Protein 2HLY (pdb70)

Structure (mmCIF, N/CA/C/O backbone):
data_2HLY
#
_entry.id   2HLY
#
_cell.length_a   44.555
_cell.length_b   50.391
_cell.length_c   81.369
_cell.angle_alpha   90.00
_cell.angle_beta   90.00
_cell.angle_gamma   90.00
#
_symmetry.space_group_name_H-M   'P 21 21 21'
#
loop_
_entity.id
_entity.type
_entity.pdbx_description
1 polymer 'Hypothetical protein Atu2299'
2 water water
#
loop_
_atom_site.group_PDB
_atom_site.id
_atom_site.type_symbol
_atom_site.label_atom_id
_atom_site.label_alt_id
_atom_site.label_comp_id
_atom_site.label_asym_id
_atom_site.label_entity_id
_atom_site.label_seq_id
_atom_site.pdbx_PDB_ins_code
_atom_site.Cartn_x
_atom_site.Cartn_y
_atom_site.Cartn_z
_atom_site.occupancy
_atom_site.B_iso_or_equiv
_atom_site.auth_seq_id
_atom_site.auth_comp_id
_atom_site.auth_asym_id
_atom_site.auth_atom_id
_atom_site.pdbx_PDB_model_num
ATOM 1 N N . GLY A 1 1 ? 56.023 48.941 19.098 1.00 24.85 0 GLY A N 1
ATOM 2 C CA . GLY A 1 1 ? 57.142 48.169 18.486 1.00 24.99 0 GLY A CA 1
ATOM 3 C C . GLY A 1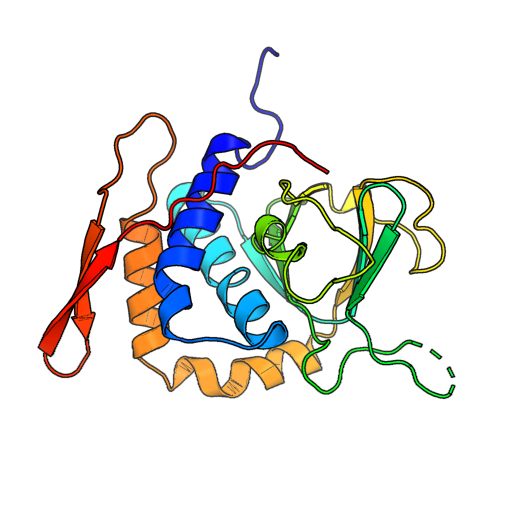 1 ? 58.000 47.399 19.470 1.00 24.55 0 GLY A C 1
ATOM 4 O O . GLY A 1 1 ? 59.032 46.828 19.084 1.00 25.57 0 GLY A O 1
ATOM 5 N N . TYR A 1 2 ? 57.594 47.367 20.739 1.00 23.25 1 TYR A N 1
ATOM 6 C CA . TYR A 1 2 ? 58.458 46.787 21.779 1.00 22.05 1 TYR A CA 1
ATOM 7 C C . TYR A 1 2 ? 57.862 45.592 22.527 1.00 21.56 1 TYR A C 1
ATOM 8 O O . TYR A 1 2 ? 58.519 44.994 23.385 1.00 22.21 1 TYR A O 1
ATOM 17 N N . PHE A 1 3 ? 56.624 45.241 22.195 1.00 20.17 2 PHE A N 1
ATOM 18 C CA . PHE A 1 3 ? 55.974 44.047 22.739 1.00 18.78 2 PHE A CA 1
ATOM 19 C C . PHE A 1 3 ? 54.921 43.586 21.737 1.00 17.56 2 PHE A C 1
ATOM 20 O O . PHE A 1 3 ? 54.600 44.324 20.799 1.00 16.81 2 PHE A O 1
ATOM 28 N N . GLU A 1 4 ? 54.409 42.371 21.928 1.00 16.57 3 GLU A N 1
ATOM 29 C CA . GLU A 1 4 ? 53.235 41.914 21.192 1.00 16.13 3 GLU A CA 1
ATOM 30 C C . GLU A 1 4 ? 52.028 42.208 22.061 1.00 15.37 3 GLU A C 1
ATOM 31 O O . GLU A 1 4 ? 51.818 41.544 23.080 1.00 16.57 3 GLU A O 1
ATOM 37 N N . GLY A 1 5 ? 51.248 43.217 21.674 1.00 14.39 4 GLY A N 1
ATOM 38 C CA . GLY A 1 5 ? 50.060 43.576 22.445 1.00 14.03 4 GLY A CA 1
ATOM 39 C C . GLY A 1 5 ? 48.798 42.854 22.006 1.00 14.20 4 GLY A C 1
ATOM 40 O O . GLY A 1 5 ? 47.892 42.628 22.808 1.00 13.70 4 GLY A O 1
ATOM 41 N N . MET A 1 6 ? 48.713 42.502 20.728 1.00 13.83 5 MET A N 1
ATOM 42 C CA . MET A 1 6 ? 47.538 41.768 20.275 1.00 15.39 5 MET A CA 1
ATOM 43 C C . MET A 1 6 ? 47.580 40.312 20.760 1.00 13.65 5 MET A C 1
ATOM 44 O O . MET A 1 6 ? 48.637 39.796 21.130 1.00 13.69 5 MET A O 1
ATOM 49 N N . LEU A 1 7 ? 46.434 39.646 20.752 1.00 12.90 6 LEU A N 1
ATOM 50 C CA . LEU A 1 7 ? 46.406 38.252 21.183 1.00 13.37 6 LEU A CA 1
ATOM 51 C C . LEU A 1 7 ? 47.270 37.382 20.285 1.00 12.86 6 LEU A C 1
ATOM 52 O O . LEU A 1 7 ? 48.012 36.519 20.763 1.00 13.20 6 LEU A O 1
ATOM 57 N N . ILE A 1 8 ? 47.153 37.600 18.980 1.00 12.35 7 ILE A N 1
ATOM 58 C CA . ILE A 1 8 ? 47.967 36.868 18.019 1.00 12.45 7 ILE A CA 1
ATOM 59 C C . ILE A 1 8 ? 48.625 37.817 17.041 1.00 11.65 7 ILE A C 1
ATOM 60 O O . ILE A 1 8 ? 48.016 38.814 16.605 1.00 11.47 7 ILE A O 1
ATOM 65 N N . LYS A 1 9 ? 49.890 37.536 16.732 1.00 9.47 8 LYS A N 1
ATOM 66 C CA . LYS A 1 9 ? 50.605 38.325 15.736 1.00 9.91 8 LYS A CA 1
ATOM 67 C C . LYS A 1 9 ? 49.874 38.259 14.388 1.00 9.49 8 LYS A C 1
ATOM 68 O O . LYS A 1 9 ? 49.287 37.228 14.043 1.00 9.81 8 LYS A O 1
ATOM 74 N N . GLN A 1 10 ? 49.942 39.350 13.625 1.00 9.31 9 GLN A N 1
ATOM 75 C CA . GLN A 1 10 ? 49.292 39.395 12.300 1.00 9.83 9 GLN A CA 1
ATOM 76 C C . GLN A 1 10 ? 49.714 38.202 11.441 1.00 9.35 9 GLN A C 1
ATOM 77 O O . GLN A 1 10 ? 48.886 37.537 10.804 1.00 9.78 9 GLN A O 1
ATOM 83 N N . THR A 1 11 ? 51.011 37.917 11.418 1.00 9.17 10 THR A N 1
ATOM 84 C CA . THR A 1 11 ? 51.482 36.858 10.555 1.00 9.90 10 THR A CA 1
ATOM 85 C C . THR A 1 11 ? 50.889 35.505 10.955 1.00 9.98 10 THR A C 1
ATOM 86 O O . THR A 1 11 ? 50.581 34.676 10.093 1.00 10.27 10 THR A O 1
ATOM 90 N N . ASP A 1 12 ? 50.694 35.309 12.258 1.00 9.60 11 ASP A N 1
ATOM 91 C CA . ASP A 1 12 ? 50.138 34.053 12.781 1.00 9.52 11 ASP A CA 1
ATOM 92 C C . ASP A 1 12 ? 48.625 33.970 12.539 1.00 9.08 11 ASP A C 1
ATOM 93 O O . ASP A 1 12 ? 48.071 32.895 12.276 1.00 9.42 11 ASP A O 1
ATOM 98 N N . TYR A 1 13 ? 47.962 35.112 12.619 1.00 8.91 12 TYR A N 1
ATOM 99 C CA . TYR A 1 13 ? 46.560 35.183 12.217 1.00 8.35 12 TYR A CA 1
ATOM 100 C C . TYR A 1 13 ? 46.419 34.696 10.776 1.00 8.02 12 TYR A C 1
ATOM 101 O O . TYR A 1 13 ? 45.528 33.905 10.459 1.00 7.47 12 TYR A O 1
ATOM 110 N N . PHE A 1 14 ? 47.284 35.180 9.882 1.00 7.59 13 PHE A N 1
ATOM 111 C CA . PHE A 1 14 ? 47.220 34.726 8.503 1.00 8.22 13 PHE A CA 1
ATOM 112 C C . PHE A 1 14 ? 47.538 33.236 8.358 1.00 8.70 13 PHE A C 1
ATOM 113 O O . PHE A 1 14 ? 46.930 32.562 7.539 1.00 8.73 13 PHE A O 1
ATOM 121 N N . ARG A 1 15 ? 48.491 32.723 9.140 1.00 8.57 14 ARG A N 1
ATOM 122 C CA . ARG A 1 15 ? 48.761 31.264 9.141 1.00 9.24 14 ARG A CA 1
ATOM 123 C C . ARG A 1 15 ? 47.484 30.492 9.470 1.00 8.98 14 ARG A C 1
ATOM 124 O O . ARG A 1 15 ? 47.166 29.472 8.827 1.00 10.36 14 ARG A O 1
ATOM 132 N N . ILE A 1 16 ? 46.742 30.980 10.460 1.00 8.76 15 ILE A N 1
ATOM 133 C CA . ILE A 1 16 ? 45.514 30.296 10.901 1.00 9.10 15 ILE A CA 1
ATOM 134 C C . ILE A 1 16 ? 44.462 30.327 9.793 1.00 8.97 15 ILE A C 1
ATOM 135 O O . ILE A 1 16 ? 43.877 29.299 9.435 1.00 8.81 15 ILE A O 1
ATOM 140 N N . TYR A 1 17 ? 44.250 31.508 9.222 1.00 8.76 16 TYR A N 1
ATOM 141 C CA . TYR A 1 17 ? 43.344 31.624 8.090 1.00 8.97 16 TYR A CA 1
ATOM 142 C C . TYR A 1 17 ? 43.764 30.650 6.984 1.00 9.09 16 TYR A C 1
ATOM 143 O O . TYR A 1 17 ? 42.931 29.905 6.460 1.00 9.77 16 TYR A O 1
ATOM 152 N N . ARG A 1 18 ? 45.054 30.652 6.638 1.00 8.33 17 ARG A N 1
ATOM 153 C CA . ARG A 1 18 ? 45.527 29.807 5.529 1.00 8.82 17 ARG A CA 1
ATOM 154 C C . ARG A 1 18 ? 45.270 28.320 5.795 1.00 8.90 17 ARG A C 1
ATOM 155 O O . ARG A 1 18 ? 44.789 27.614 4.904 1.00 9.74 17 ARG A O 1
ATOM 163 N N . VAL A 1 19 ? 45.549 27.870 7.018 1.00 8.83 18 VAL A N 1
ATOM 164 C CA . VAL A 1 19 ? 45.333 26.473 7.397 1.00 9.40 18 VAL A CA 1
ATOM 165 C C . VAL A 1 19 ? 43.864 26.087 7.236 1.00 9.62 18 VAL A C 1
ATOM 166 O O . VAL A 1 19 ? 43.536 25.082 6.606 1.00 9.66 18 VAL A O 1
ATOM 170 N N . ILE A 1 20 ? 42.976 26.894 7.813 1.00 9.33 19 ILE A N 1
ATOM 171 C CA . ILE A 1 20 ? 41.557 26.562 7.796 1.00 9.94 19 ILE A CA 1
ATOM 172 C C . ILE A 1 20 ? 41.028 26.615 6.364 1.00 10.38 19 ILE A C 1
ATOM 173 O O . ILE A 1 20 ? 40.278 25.725 5.924 1.00 11.10 19 ILE A O 1
ATOM 178 N N . ASN A 1 21 ? 41.433 27.649 5.625 1.00 10.91 20 ASN A N 1
ATOM 179 C CA . ASN A 1 21 ? 41.001 27.784 4.235 1.00 12.15 20 ASN A CA 1
ATOM 180 C C . ASN A 1 21 ? 41.423 26.578 3.408 1.00 11.87 20 ASN A C 1
ATOM 181 O O . ASN A 1 21 ? 40.670 26.078 2.566 1.00 12.42 20 ASN A O 1
ATOM 186 N N . SER A 1 22 ? 42.636 26.108 3.657 1.00 11.76 21 SER A N 1
ATOM 187 C CA . SER A 1 22 ? 43.189 24.983 2.904 1.00 12.66 21 SER A CA 1
ATOM 188 C C . SER A 1 22 ? 42.394 23.698 3.144 1.00 12.64 21 SER A C 1
ATOM 189 O O . SER A 1 22 ? 42.192 22.899 2.220 1.00 13.36 21 SER A O 1
ATOM 192 N N . LEU A 1 23 ? 41.934 23.517 4.377 1.00 12.56 22 LEU A N 1
ATOM 193 C CA . LEU A 1 23 ? 41.145 22.342 4.747 1.00 13.90 22 LEU A CA 1
ATOM 194 C C . LEU A 1 23 ? 39.697 22.420 4.237 1.00 15.15 22 LEU A C 1
ATOM 195 O O . LEU A 1 23 ? 39.058 21.384 3.971 1.00 16.13 22 LEU A O 1
ATOM 200 N N . LEU A 1 24 ? 39.193 23.627 4.085 1.00 17.46 23 LEU A N 1
ATOM 201 C CA . LEU A 1 24 ? 37.813 23.848 3.697 1.00 18.76 23 LEU A CA 1
ATOM 202 C C . LEU A 1 24 ? 37.568 23.896 2.232 1.00 20.40 23 LEU A C 1
ATOM 203 O O . LEU A 1 24 ? 36.490 23.729 1.801 1.00 19.55 23 LEU A O 1
ATOM 208 N N . ILE A 1 25 ? 38.578 24.283 1.499 1.00 21.58 24 ILE A N 1
ATOM 209 C CA . ILE A 1 25 ? 38.367 24.707 0.107 1.00 23.96 24 ILE A CA 1
ATOM 210 C C . ILE A 1 25 ? 37.639 23.645 -0.747 1.00 24.89 24 ILE A C 1
ATOM 211 O O . ILE A 1 25 ? 36.760 23.987 -1.548 1.00 25.30 24 ILE A O 1
ATOM 216 N N . SER A 1 26 ? 37.956 22.369 -0.516 1.00 25.87 25 SER A N 1
ATOM 217 C CA . SER A 1 26 ? 37.354 21.259 -1.268 1.00 27.03 25 SER A CA 1
ATOM 218 C C . SER A 1 26 ? 35.861 21.065 -0.969 1.00 27.53 25 SER A C 1
ATOM 219 O O . SER A 1 26 ? 35.143 20.404 -1.736 1.00 27.77 25 SER A O 1
ATOM 222 N N . GLN A 1 27 ? 35.411 21.637 0.145 1.00 27.84 26 GLN A N 1
ATOM 223 C CA . GLN A 1 27 ? 34.037 21.497 0.623 1.00 28.67 26 GLN A CA 1
ATOM 224 C C . GLN A 1 27 ? 33.058 22.426 -0.107 1.00 28.15 26 GLN A C 1
ATOM 225 O O . GLN A 1 27 ? 31.854 22.188 -0.103 1.00 28.97 26 GLN A O 1
ATOM 231 N N . ASN A 1 28 ? 33.584 23.475 -0.738 1.00 27.91 27 ASN A N 1
ATOM 232 C CA . ASN A 1 28 ? 32.772 24.532 -1.348 1.00 27.40 27 ASN A CA 1
ATOM 233 C C . ASN A 1 28 ? 31.609 24.992 -0.453 1.00 26.53 27 ASN A C 1
ATOM 234 O O . ASN A 1 28 ? 30.446 25.034 -0.877 1.00 26.80 27 ASN A O 1
ATOM 239 N N . ALA A 1 29 ? 31.946 25.328 0.791 1.00 24.59 28 ALA A N 1
ATOM 240 C CA . ALA A 1 29 ? 30.969 25.773 1.788 1.00 23.05 28 ALA A CA 1
ATOM 241 C C . ALA A 1 29 ? 30.385 27.141 1.453 1.00 21.87 28 ALA A C 1
ATOM 242 O O . ALA A 1 29 ? 31.079 28.001 0.913 1.00 22.50 28 ALA A O 1
ATOM 244 N N . ASP A 1 30 ? 29.107 27.321 1.783 1.00 21.19 29 ASP A N 1
ATOM 245 C CA . ASP A 1 30 ? 28.439 28.624 1.712 1.00 20.02 29 ASP A CA 1
ATOM 246 C C . ASP A 1 30 ? 29.028 29.549 2.781 1.00 18.77 29 ASP A C 1
ATOM 247 O O . ASP A 1 30 ? 29.664 29.063 3.719 1.00 18.35 29 ASP A O 1
ATOM 252 N N . PRO A 1 31 ? 28.842 30.879 2.640 1.00 17.68 30 PRO A N 1
ATOM 253 C CA . PRO A 1 31 ? 29.418 31.830 3.615 1.00 16.75 30 PRO A CA 1
ATOM 254 C C . PRO A 1 31 ? 29.114 31.561 5.095 1.00 15.54 30 PRO A C 1
ATOM 255 O O . PRO A 1 31 ? 29.998 31.751 5.953 1.00 14.44 30 PRO A O 1
ATOM 259 N 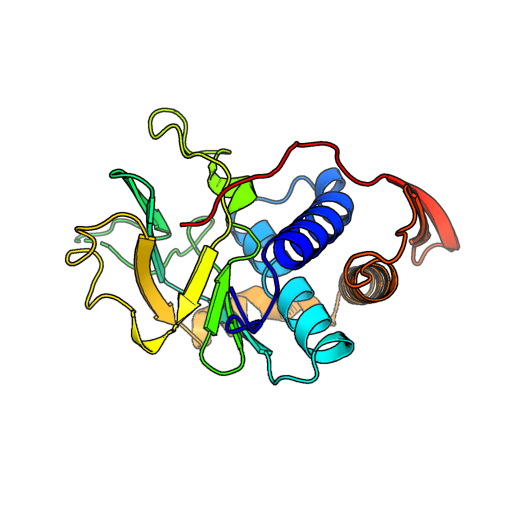N . ALA A 1 32 ? 27.884 31.161 5.410 1.00 14.30 31 ALA A N 1
ATOM 260 C CA . ALA A 1 32 ? 27.530 30.924 6.814 1.00 13.67 31 ALA A CA 1
ATOM 261 C C . ALA A 1 32 ? 28.285 29.727 7.358 1.00 13.53 31 ALA A C 1
ATOM 262 O O . ALA A 1 32 ? 28.889 29.815 8.443 1.00 13.73 31 ALA A O 1
ATOM 264 N N . SER A 1 33 ? 28.264 28.620 6.610 1.00 13.38 32 SER A N 1
ATOM 265 C CA . SER A 1 33 ? 29.007 27.429 7.021 1.00 13.49 32 SER A CA 1
ATOM 266 C C . SER A 1 33 ? 30.499 27.736 7.089 1.00 12.13 32 SER A C 1
ATOM 267 O O . SER A 1 33 ? 31.159 27.372 8.051 1.00 11.70 32 SER A O 1
ATOM 270 N N . ALA A 1 34 ? 31.021 28.430 6.087 1.00 11.63 33 ALA A N 1
ATOM 271 C CA . ALA A 1 34 ? 32.444 28.810 6.134 1.00 10.55 33 ALA A CA 1
ATOM 272 C C . ALA A 1 34 ? 32.776 29.526 7.453 1.00 10.16 33 ALA A C 1
ATOM 273 O O . ALA A 1 34 ? 33.784 29.208 8.104 1.00 10.27 33 ALA A O 1
ATOM 275 N N . SER A 1 35 ? 31.935 30.481 7.859 1.00 10.12 34 SER A N 1
ATOM 276 C CA . SER A 1 35 ? 32.222 31.245 9.090 1.00 9.98 34 SER A CA 1
ATOM 277 C C . SER A 1 35 ? 32.197 30.329 10.311 1.00 9.80 34 SER A C 1
ATOM 278 O O . SER A 1 35 ? 32.939 30.555 11.270 1.00 9.51 34 SER A O 1
ATOM 281 N N . MET A 1 36 ? 31.340 29.303 10.273 1.00 10.63 35 MET A N 1
ATOM 282 C CA . MET A 1 36 ? 31.280 28.336 11.363 1.00 11.42 35 MET A CA 1
ATOM 283 C C . MET A 1 36 ? 32.586 27.571 11.510 1.00 10.67 35 MET A C 1
ATOM 284 O O . MET A 1 36 ? 33.023 27.307 12.631 1.00 10.89 35 MET A O 1
ATOM 289 N N . TYR A 1 37 ? 33.212 27.216 10.383 1.00 10.29 36 TYR A N 1
ATOM 290 C CA . TYR A 1 37 ? 34.512 26.545 10.425 1.00 10.66 36 TYR A CA 1
ATOM 291 C C . TYR A 1 37 ? 35.624 27.490 10.841 1.00 9.54 36 TYR A C 1
ATOM 292 O O . TYR A 1 37 ? 36.472 27.129 11.654 1.00 10.02 36 TYR A O 1
ATOM 301 N N . PHE A 1 38 ? 35.663 28.685 10.260 1.00 9.07 37 PHE A N 1
ATOM 302 C CA . PHE A 1 38 ? 36.699 29.636 10.645 1.00 9.23 37 PHE A CA 1
ATOM 303 C C . PHE A 1 38 ? 36.644 29.934 12.124 1.00 9.21 37 PHE A C 1
ATOM 304 O O . PHE A 1 38 ? 37.670 29.995 12.779 1.00 10.47 37 PHE A O 1
ATOM 312 N N A SER A 1 39 ? 35.443 30.058 12.672 0.50 9.16 38 SER A N 1
ATOM 313 N N B SER A 1 39 ? 35.437 30.105 12.657 0.50 9.72 38 SER A N 1
ATOM 314 C CA A SER A 1 39 ? 35.316 30.457 14.076 0.50 8.87 38 SER A CA 1
ATOM 315 C CA B SER A 1 39 ? 35.288 30.467 14.072 0.50 10.04 38 SER A CA 1
ATOM 316 C C A SER A 1 39 ? 35.571 29.333 15.062 0.50 9.10 38 SER A C 1
ATOM 317 C C B SER A 1 39 ? 35.646 29.315 14.999 0.50 9.71 38 SER A C 1
ATOM 318 O O A SER A 1 39 ? 36.233 29.533 16.089 0.50 9.60 38 SER A O 1
ATOM 319 O O B SER A 1 39 ? 36.462 29.475 15.914 0.50 10.25 38 SER A O 1
ATOM 324 N N . THR A 1 40 ? 35.050 28.148 14.766 1.00 9.30 39 THR A N 1
ATOM 325 C CA . THR A 1 40 ? 35.316 26.996 15.660 1.00 9.94 39 THR A CA 1
ATOM 326 C C . THR A 1 40 ? 36.750 26.472 15.545 1.00 9.90 39 THR A C 1
ATOM 327 O O . THR A 1 40 ? 37.396 26.196 16.574 1.00 10.62 39 THR A O 1
ATOM 331 N N . PHE A 1 41 ? 37.265 26.336 14.312 1.00 9.16 40 PHE A N 1
ATOM 332 C CA . PHE A 1 41 ? 38.658 25.884 14.157 1.00 9.49 40 PHE A CA 1
ATOM 333 C C . PHE A 1 41 ? 39.643 26.937 14.695 1.00 9.11 40 PHE A C 1
ATOM 334 O O . PHE A 1 41 ? 40.668 26.591 15.318 1.00 9.56 40 PHE A O 1
ATOM 342 N N . GLY A 1 42 ? 39.357 28.219 14.435 1.00 9.29 41 GLY A N 1
ATOM 343 C CA . GLY A 1 42 ? 40.175 29.307 14.994 1.00 9.31 41 GLY A CA 1
ATOM 344 C C . GLY A 1 42 ? 40.204 29.277 16.515 1.00 9.17 41 GLY A C 1
ATOM 345 O O . GLY A 1 42 ? 41.273 29.335 17.135 1.00 10.39 41 GLY A O 1
ATOM 346 N N . ALA A 1 43 ? 39.026 29.163 17.120 1.00 8.50 42 ALA A N 1
ATOM 347 C CA . ALA A 1 43 ? 38.919 29.059 18.573 1.00 9.20 42 ALA A CA 1
ATOM 348 C C . ALA A 1 43 ? 39.711 27.865 19.107 1.00 9.30 42 ALA A C 1
ATOM 349 O O . ALA A 1 43 ? 40.414 27.979 20.114 1.00 10.16 42 ALA A O 1
ATOM 351 N N . PHE A 1 44 ? 39.623 26.735 18.410 1.00 9.40 43 PHE A N 1
ATOM 352 C CA . PHE A 1 44 ? 40.338 25.530 18.848 1.00 9.74 43 PHE A CA 1
ATOM 353 C C . PHE A 1 44 ? 41.846 25.757 18.812 1.00 9.95 43 PHE A C 1
ATOM 354 O O . PHE A 1 44 ? 42.572 25.414 19.755 1.00 9.80 43 PHE A O 1
ATOM 362 N N . ILE A 1 45 ? 42.320 26.352 17.724 1.00 9.82 44 ILE A N 1
ATOM 363 C CA . ILE A 1 45 ? 43.735 26.644 17.599 1.00 9.89 44 ILE A CA 1
ATOM 364 C C . ILE A 1 45 ? 44.177 27.619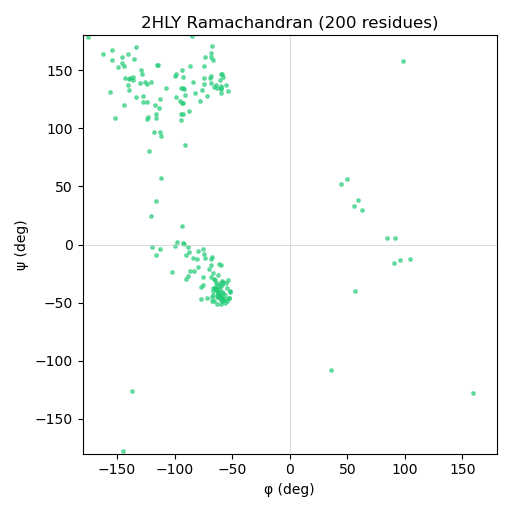 18.705 1.00 10.25 44 ILE A C 1
ATOM 365 O O . ILE A 1 45 ? 45.234 27.443 19.326 1.00 10.88 44 ILE A O 1
ATOM 370 N N . LEU A 1 46 ? 43.359 28.633 18.986 1.00 9.84 45 LEU A N 1
ATOM 371 C CA . LEU A 1 46 ? 43.706 29.556 20.063 1.00 10.39 45 LEU A CA 1
ATOM 372 C C . LEU A 1 46 ? 43.774 28.863 21.422 1.00 10.74 45 LEU A C 1
ATOM 373 O O . LEU A 1 46 ? 44.687 29.119 22.206 1.00 10.61 45 LEU A O 1
ATOM 378 N N . GLN A 1 47 ? 42.790 28.014 21.700 1.00 10.58 46 GLN A N 1
ATOM 379 C CA . GLN A 1 47 ? 42.786 27.241 22.941 1.00 11.36 46 GLN A CA 1
ATOM 380 C C . GLN A 1 47 ? 44.055 26.395 23.060 1.00 12.25 46 GLN A C 1
ATOM 381 O O . GLN A 1 47 ? 44.716 26.390 24.103 1.00 12.97 46 GLN A O 1
ATOM 387 N N . GLN A 1 48 ? 44.394 25.696 21.981 1.00 11.66 47 GLN A N 1
ATOM 388 C CA . GLN A 1 48 ? 45.480 24.705 22.001 1.00 12.08 47 GLN A CA 1
ATOM 389 C C . GLN A 1 48 ? 46.876 25.310 21.968 1.00 12.16 47 GLN A C 1
ATOM 390 O O . GLN A 1 48 ? 47.796 24.777 22.605 1.00 13.07 47 GLN A O 1
ATOM 396 N N . HIS A 1 49 ? 47.042 26.407 21.228 1.00 11.24 48 HIS A N 1
ATOM 397 C CA . HIS A 1 49 ? 48.361 27.038 21.047 1.00 11.13 48 HIS A CA 1
ATOM 398 C C . HIS A 1 49 ? 48.638 28.288 21.875 1.00 12.28 48 HIS A C 1
ATOM 399 O O . HIS A 1 49 ? 49.813 28.621 22.102 1.00 12.84 48 HIS A O 1
ATOM 406 N N . TYR A 1 50 ? 47.581 28.981 22.294 1.00 11.79 49 TYR A N 1
ATOM 407 C CA . TYR A 1 50 ? 47.718 30.258 23.020 1.00 12.75 49 TYR A CA 1
ATOM 408 C C . TYR A 1 50 ? 47.189 30.194 24.449 1.00 13.49 49 TYR A C 1
ATOM 409 O O . TYR A 1 50 ? 47.393 31.132 25.235 1.00 15.04 49 TYR A O 1
ATOM 418 N N . LYS A 1 51 ? 46.513 29.089 24.781 1.00 14.66 50 LYS A N 1
ATOM 419 C CA . LYS A 1 51 ? 46.069 28.806 26.153 1.00 16.09 50 LYS A CA 1
ATOM 420 C C . LYS A 1 51 ? 45.154 29.893 26.666 1.00 16.58 50 LYS A C 1
ATOM 421 O O . LYS A 1 51 ? 45.235 30.297 27.827 1.00 17.63 50 LYS A O 1
ATOM 427 N N . VAL A 1 52 ? 44.301 30.385 25.782 1.00 16.36 51 VAL A N 1
ATOM 428 C CA . VAL A 1 52 ? 43.285 31.343 26.179 1.00 17.18 51 VAL A CA 1
ATOM 429 C C . VAL A 1 52 ? 41.926 30.703 26.010 1.00 17.17 51 VAL A C 1
ATOM 430 O O . VAL A 1 52 ? 41.753 29.782 25.218 1.00 17.33 51 VAL A O 1
ATOM 434 N N . LYS A 1 53 ? 40.952 31.181 26.770 1.00 17.80 52 LYS A N 1
ATOM 435 C CA . LYS A 1 53 ? 39.590 30.782 26.500 1.00 18.60 52 LYS A CA 1
ATOM 436 C C . LYS A 1 53 ? 39.232 31.513 25.217 1.00 17.72 52 LYS A C 1
ATOM 437 O O . LYS A 1 53 ? 39.511 32.712 25.049 1.00 19.05 52 LYS A O 1
ATOM 443 N N . ALA A 1 54 ? 38.748 30.750 24.259 1.00 15.69 53 ALA A N 1
ATOM 444 C CA . ALA A 1 54 ? 38.321 31.311 22.985 1.00 13.61 53 ALA A CA 1
ATOM 445 C C . ALA A 1 54 ? 36.983 30.674 22.715 1.00 13.50 53 ALA A C 1
ATOM 446 O O . ALA A 1 54 ? 36.847 29.446 22.761 1.00 14.03 53 ALA A O 1
ATOM 448 N N . VAL A 1 55 ? 35.991 31.512 22.451 1.00 12.25 54 VAL A N 1
ATOM 449 C CA . VAL A 1 55 ? 34.610 31.049 22.334 1.00 12.98 54 VAL A CA 1
ATOM 450 C C . VAL A 1 55 ? 34.084 31.477 20.965 1.00 12.63 54 VAL A C 1
ATOM 451 O O . VAL A 1 55 ? 34.091 32.662 20.655 1.00 12.93 54 VAL A O 1
ATOM 455 N N . PRO A 1 56 ? 33.628 30.518 20.148 1.00 12.03 55 PRO A N 1
ATOM 456 C CA . PRO A 1 56 ? 32.942 30.894 18.904 1.00 12.73 55 PRO A CA 1
ATOM 457 C C . PRO A 1 56 ? 31.556 31.395 19.254 1.00 12.60 55 PRO A C 1
ATOM 458 O O . PRO A 1 56 ? 30.892 30.817 20.131 1.00 13.34 55 PRO A O 1
ATOM 462 N N . LYS A 1 57 ? 31.136 32.473 18.597 1.00 11.61 56 LYS A N 1
ATOM 463 C CA . LYS A 1 57 ? 29.795 33.030 18.789 1.00 11.52 56 LYS A CA 1
ATOM 464 C C . LYS A 1 57 ? 29.232 33.337 17.423 1.00 10.95 56 LYS A C 1
ATOM 465 O O . LYS A 1 57 ? 29.980 33.443 16.454 1.00 11.67 56 LYS A O 1
ATOM 471 N N . GLY A 1 58 ? 27.914 33.444 17.325 1.00 10.22 57 GLY A N 1
ATOM 472 C CA . GLY A 1 58 ? 27.286 33.777 16.050 1.00 9.65 57 GLY A CA 1
ATOM 473 C C . GLY A 1 58 ? 26.046 34.623 16.246 1.00 9.90 57 GLY A C 1
ATOM 474 O O . GLY A 1 58 ? 25.507 34.701 17.343 1.00 10.28 57 GLY A O 1
ATOM 475 N N . GLY A 1 59 ? 25.639 35.284 15.170 1.00 9.95 58 GLY A N 1
ATOM 476 C CA . GLY A 1 59 ? 24.390 36.032 15.138 1.00 9.92 58 GLY A CA 1
ATOM 477 C C . GLY A 1 59 ? 24.488 37.036 14.016 1.00 10.46 58 GLY A C 1
ATOM 478 O O . GLY A 1 59 ? 24.799 36.676 12.871 1.00 10.88 58 GLY A O 1
ATOM 479 N N . LEU A 1 60 ? 24.221 38.290 14.361 1.00 10.04 59 LEU A N 1
ATOM 480 C CA . LEU A 1 60 ? 24.295 39.396 13.404 1.00 10.32 59 LEU A CA 1
ATOM 481 C C . LEU A 1 60 ? 25.677 40.045 13.513 1.00 10.24 59 LEU A C 1
ATOM 482 O O . LEU A 1 60 ? 26.168 40.289 14.620 1.00 10.28 59 LEU A O 1
ATOM 487 N N . ALA A 1 61 ? 26.310 40.310 12.369 1.00 10.08 60 ALA A N 1
ATOM 488 C CA . ALA A 1 61 ? 27.630 40.962 12.373 1.00 9.97 60 ALA A CA 1
ATOM 489 C C . ALA A 1 61 ? 27.696 41.991 11.257 1.00 10.24 60 ALA A C 1
ATOM 490 O O . ALA A 1 61 ? 27.140 41.778 10.174 1.00 11.01 60 ALA A O 1
ATOM 492 N N . ALA A 1 62 ? 28.355 43.108 11.533 1.00 8.76 61 ALA A N 1
ATOM 493 C CA . ALA A 1 62 ? 28.525 44.159 10.524 1.00 9.16 61 ALA A CA 1
ATOM 494 C C . ALA A 1 62 ? 29.890 44.783 10.682 1.00 9.39 61 ALA A C 1
ATOM 495 O O . ALA A 1 62 ? 30.359 44.942 11.802 1.00 8.93 61 ALA A O 1
ATOM 497 N N . TYR A 1 63 ? 30.513 45.138 9.560 1.00 9.41 62 TYR A N 1
ATOM 498 C CA . TYR A 1 63 ? 31.853 45.714 9.567 1.00 9.82 62 TYR A CA 1
ATOM 499 C C . TYR A 1 63 ? 31.911 46.893 8.619 1.00 10.24 62 TYR A C 1
ATOM 500 O O . TYR A 1 63 ? 31.322 46.834 7.536 1.00 12.10 62 TYR A O 1
ATOM 509 N N . ASN A 1 64 ? 32.630 47.945 8.999 1.00 10.09 63 ASN A N 1
ATOM 510 C CA . ASN A 1 64 ? 33.001 48.945 8.014 1.00 10.46 63 ASN A CA 1
ATOM 511 C C . ASN A 1 64 ? 34.390 48.571 7.523 1.00 11.01 63 ASN A C 1
ATOM 512 O O . ASN A 1 64 ? 35.346 48.607 8.290 1.00 11.87 63 ASN A O 1
ATOM 517 N N . LEU A 1 65 ? 34.484 48.169 6.259 1.00 11.57 64 LEU A N 1
ATOM 518 C CA . LEU A 1 65 ? 35.760 47.779 5.687 1.00 12.66 64 LEU A CA 1
ATOM 519 C C . LEU A 1 65 ? 36.166 48.795 4.629 1.00 13.66 64 LEU A C 1
ATOM 520 O O . LEU A 1 65 ? 35.711 48.731 3.486 1.00 14.29 64 LEU A O 1
ATOM 525 N N . GLY A 1 66 ? 37.000 49.743 5.035 1.00 13.69 65 GLY A N 1
ATOM 526 C CA . GLY A 1 66 ? 37.534 50.749 4.115 1.00 14.88 65 GLY A CA 1
ATOM 527 C C . GLY A 1 66 ? 36.474 51.650 3.508 1.00 15.59 65 GLY A C 1
ATOM 528 O O . GLY A 1 66 ? 36.629 52.121 2.374 1.00 15.98 65 GLY A O 1
ATOM 529 N N . GLY A 1 67 ? 35.392 51.876 4.256 1.00 15.51 66 GLY A N 1
ATOM 530 C CA . GLY A 1 67 ? 34.322 52.778 3.813 1.00 16.53 66 GLY A CA 1
ATOM 531 C C . GLY A 1 67 ? 33.060 52.089 3.328 1.00 17.32 66 GLY A C 1
ATOM 532 O O . GLY A 1 67 ? 32.026 52.743 3.151 1.00 18.39 66 GLY A O 1
ATOM 533 N N . THR A 1 68 ? 33.135 50.778 3.105 1.00 16.66 67 THR A N 1
ATOM 534 C CA . THR A 1 68 ? 31.965 50.004 2.708 1.00 16.99 67 THR A CA 1
ATOM 535 C C . THR A 1 68 ? 31.529 49.150 3.886 1.00 16.02 67 THR A C 1
ATOM 536 O O . THR A 1 68 ? 32.370 48.530 4.542 1.00 15.54 67 THR A O 1
ATOM 540 N N . VAL A 1 69 ? 30.228 49.121 4.156 1.00 14.29 68 VAL A N 1
ATOM 541 C CA . VAL A 1 69 ? 29.717 48.311 5.259 1.00 14.23 68 VAL A CA 1
ATOM 542 C C . VAL A 1 69 ? 29.292 46.954 4.728 1.00 13.66 68 VAL A C 1
ATOM 543 O O . VAL A 1 69 ? 28.447 46.860 3.825 1.00 13.97 68 VAL A O 1
ATOM 547 N N . LEU A 1 70 ? 29.893 45.904 5.285 1.00 12.53 69 LEU A N 1
ATOM 548 C CA . LEU A 1 70 ? 29.500 44.529 5.022 1.00 12.85 69 LEU A CA 1
ATOM 549 C C . LEU A 1 70 ? 28.544 44.090 6.132 1.00 12.72 69 LEU A C 1
ATOM 550 O O . LEU A 1 70 ? 28.888 44.177 7.311 1.00 12.41 69 LEU A O 1
ATOM 555 N N . LEU A 1 71 ? 27.348 43.642 5.754 1.00 11.93 70 LEU A N 1
ATOM 556 C CA . LEU A 1 71 ? 26.285 43.387 6.725 1.00 11.58 70 LEU A CA 1
ATOM 557 C C . LEU A 1 71 ? 25.798 41.947 6.647 1.00 11.60 70 LEU A C 1
ATOM 558 O O . LEU A 1 71 ? 25.162 41.534 5.658 1.00 11.98 70 LEU A O 1
ATOM 563 N N . PHE A 1 72 ? 26.127 41.179 7.682 1.00 11.02 71 PHE A N 1
ATOM 564 C CA . PHE A 1 72 ? 25.663 39.807 7.791 1.00 10.70 71 PHE A CA 1
ATOM 565 C C . PHE A 1 72 ? 24.348 39.809 8.551 1.00 11.49 71 PHE A C 1
ATOM 566 O O . PHE A 1 72 ? 24.302 39.644 9.776 1.00 11.62 71 PHE A O 1
ATOM 574 N N . ALA A 1 73 ? 23.276 40.017 7.794 1.00 11.86 72 ALA A N 1
ATOM 575 C CA . ALA A 1 73 ? 21.931 40.125 8.354 1.00 12.88 72 ALA A CA 1
ATOM 576 C C . ALA A 1 73 ? 20.925 39.917 7.237 1.00 14.42 72 ALA A C 1
ATOM 577 O O . ALA A 1 73 ? 21.281 40.002 6.058 1.00 14.89 72 ALA A O 1
ATOM 579 N N . ASP A 1 74 ? 19.676 39.654 7.623 1.00 15.79 73 ASP A N 1
ATOM 580 C CA . ASP A 1 74 ? 18.561 39.658 6.675 1.00 17.31 73 ASP A CA 1
ATOM 581 C C . ASP A 1 74 ? 17.828 40.991 6.760 1.00 18.60 73 ASP A C 1
ATOM 582 O O . ASP A 1 74 ? 17.748 41.601 7.830 1.00 18.32 73 ASP A O 1
ATOM 587 N N . HIS A 1 75 ? 17.304 41.454 5.631 1.00 19.95 74 HIS A N 1
ATOM 588 C CA . HIS A 1 75 ? 16.453 42.636 5.637 1.00 21.67 74 HIS A CA 1
ATOM 589 C C . HIS A 1 75 ? 15.001 42.198 5.794 1.00 22.65 74 HIS A C 1
ATOM 590 O O . HIS A 1 75 ? 14.544 41.266 5.126 1.00 22.49 74 HIS A O 1
ATOM 597 N N . ARG A 1 76 ? 14.285 42.872 6.684 1.00 24.16 75 ARG A N 1
ATOM 598 C CA . ARG A 1 76 ? 12.897 42.538 6.952 1.00 25.89 75 ARG A CA 1
ATOM 599 C C . ARG A 1 76 ? 12.158 43.739 7.515 1.00 26.57 75 ARG A C 1
ATOM 600 O O . ARG A 1 76 ? 12.646 44.395 8.442 1.00 26.68 75 ARG A O 1
ATOM 608 N N . GLU A 1 77 ? 10.985 44.018 6.943 1.00 27.44 76 GLU A N 1
ATOM 609 C CA . GLU A 1 77 ? 10.068 45.026 7.480 1.00 28.32 76 GLU A CA 1
ATOM 610 C C . GLU A 1 77 ? 10.738 46.399 7.599 1.00 28.68 76 GLU A C 1
ATOM 611 O O . GLU A 1 77 ? 10.968 46.905 8.700 1.00 29.14 76 GLU A O 1
ATOM 617 N N . TYR A 1 80 ? 16.800 45.483 9.700 1.00 22.21 79 TYR A N 1
ATOM 618 C CA . TYR A 1 80 ? 17.624 44.285 9.590 1.00 22.13 79 TYR A CA 1
ATOM 619 C C . TYR A 1 80 ? 17.531 43.370 10.808 1.00 22.05 79 TYR A C 1
ATOM 620 O O . TYR A 1 80 ? 17.410 43.831 11.953 1.00 22.41 79 TYR A O 1
ATOM 629 N N . VAL A 1 81 ? 17.585 42.069 10.549 1.00 21.28 80 VAL A N 1
ATOM 630 C CA . VAL A 1 81 ? 17.514 41.047 11.594 1.00 21.12 80 VAL A CA 1
ATOM 631 C C . VAL A 1 81 ? 18.595 39.972 11.402 1.00 20.93 80 VAL A C 1
ATOM 632 O O . VAL A 1 81 ? 19.264 39.914 10.372 1.00 20.21 80 VAL A O 1
ATOM 636 N N . THR A 1 82 ? 18.757 39.111 12.394 1.00 20.66 81 THR A N 1
ATOM 637 C CA . THR A 1 82 ? 19.709 38.007 12.288 1.00 21.15 81 THR A CA 1
ATOM 638 C C . THR A 1 82 ? 19.355 37.091 11.111 1.00 20.96 81 THR A C 1
ATOM 639 O O . THR A 1 82 ? 18.185 36.772 10.898 1.00 20.80 81 THR A O 1
ATOM 643 N N . GLY A 1 83 ? 20.368 36.686 10.342 1.00 20.54 82 GLY A N 1
ATOM 644 C CA . GLY A 1 83 ? 20.150 35.847 9.169 1.00 20.71 82 GLY A CA 1
ATOM 645 C C . GLY A 1 83 ? 19.486 34.518 9.480 1.00 20.89 82 GLY A C 1
ATOM 646 O O . GLY A 1 83 ? 19.910 33.790 10.387 1.00 20.60 82 GLY A O 1
ATOM 647 N N . ALA A 1 84 ? 18.438 34.199 8.720 1.00 20.88 83 ALA A N 1
ATOM 648 C CA . ALA A 1 84 ? 17.759 32.911 8.850 1.00 20.86 83 ALA A CA 1
ATOM 649 C C . ALA A 1 84 ? 18.372 31.855 7.935 1.00 21.09 83 ALA A C 1
ATOM 650 O O . ALA A 1 84 ? 18.055 30.666 8.033 1.00 21.12 83 ALA A O 1
ATOM 652 N N . GLY A 1 85 ? 19.273 32.294 7.058 1.00 20.42 84 GLY A N 1
ATOM 653 C CA . GLY A 1 85 ? 19.941 31.414 6.111 1.00 20.27 84 GLY A CA 1
ATOM 654 C C . GLY A 1 85 ? 21.420 31.734 6.027 1.00 19.67 84 GLY A C 1
ATOM 655 O O . GLY A 1 85 ? 22.116 31.794 7.053 1.00 19.24 84 GLY A O 1
ATOM 656 N N . GLU A 1 86 ? 21.891 31.975 4.807 1.00 18.95 85 GLU A N 1
ATOM 657 C CA . GLU A 1 86 ? 23.321 32.107 4.561 1.00 18.73 85 GLU A CA 1
ATOM 658 C C . GLU A 1 86 ? 23.928 33.430 5.032 1.00 17.56 85 GLU A C 1
ATOM 659 O O . GLU A 1 86 ? 25.147 33.608 4.926 1.00 17.56 85 GLU A O 1
ATOM 665 N N . ASN A 1 87 ? 23.096 34.348 5.539 1.00 16.34 86 ASN A N 1
ATOM 666 C CA . ASN A 1 87 ? 23.607 35.619 6.107 1.00 15.53 86 ASN A CA 1
ATOM 667 C C . ASN A 1 87 ? 23.991 35.544 7.586 1.00 14.39 86 ASN A C 1
ATOM 668 O O . ASN A 1 87 ? 24.512 36.517 8.132 1.00 14.59 86 ASN A O 1
ATOM 673 N N . PHE A 1 88 ? 23.702 34.417 8.228 1.00 13.34 87 PHE A N 1
ATOM 674 C CA . PHE A 1 88 ? 24.186 34.163 9.588 1.00 12.44 87 PHE A CA 1
ATOM 675 C C . PHE A 1 88 ? 25.717 34.180 9.579 1.00 11.64 87 PHE A C 1
ATOM 676 O O . PHE A 1 88 ? 26.344 33.692 8.634 1.00 11.84 87 PHE A O 1
ATOM 684 N N . HIS A 1 89 ? 26.312 34.745 10.627 1.00 10.40 88 HIS A N 1
ATOM 685 C CA . HIS A 1 89 ? 27.768 34.851 10.686 1.00 10.10 88 HIS A CA 1
ATOM 686 C C . HIS A 1 89 ? 28.322 34.538 12.071 1.00 10.41 88 HIS A C 1
ATOM 687 O O . HIS A 1 89 ? 27.692 34.866 13.074 1.00 10.52 88 HIS A O 1
ATOM 694 N N . CYS A 1 90 ? 29.486 33.879 12.113 1.00 10.28 89 CYS A N 1
ATOM 695 C CA . CYS A 1 90 ? 30.161 33.550 13.371 1.00 10.84 89 CYS A CA 1
ATOM 696 C C . CYS A 1 90 ? 31.488 34.272 13.469 1.00 10.84 89 CYS A C 1
ATOM 697 O O . CYS A 1 90 ? 32.115 34.567 12.439 1.00 11.67 89 CYS A O 1
ATOM 700 N N . TRP A 1 91 ? 31.929 34.488 14.698 1.00 9.58 90 TRP A N 1
ATOM 701 C CA . TRP A 1 91 ? 33.240 35.099 14.982 1.00 8.99 90 TRP A CA 1
ATOM 702 C C . TRP A 1 91 ? 33.810 34.440 16.245 1.00 9.11 90 TRP A C 1
ATOM 703 O O . TRP A 1 91 ? 33.196 33.523 16.806 1.00 9.57 90 TRP A O 1
ATOM 714 N N . VAL A 1 92 ? 34.978 34.902 16.698 1.00 8.66 91 VAL A N 1
ATOM 715 C CA . VAL A 1 92 ? 35.579 34.367 17.918 1.00 9.47 91 VAL A CA 1
ATOM 716 C C . VAL A 1 92 ? 35.746 35.499 18.918 1.00 10.09 91 VAL A C 1
ATOM 717 O O . VAL A 1 92 ? 36.085 36.623 18.533 1.00 9.87 91 VAL A O 1
ATOM 721 N N . GLU A 1 93 ? 35.474 35.198 20.192 1.00 10.24 92 GLU A N 1
ATOM 722 C CA . GLU A 1 93 ? 35.767 36.109 21.289 1.00 10.75 92 GLU A CA 1
ATOM 723 C C . GLU A 1 93 ? 36.794 35.413 22.166 1.00 10.97 92 GLU A C 1
ATOM 724 O O . GLU A 1 93 ? 36.552 34.312 22.655 1.00 11.63 92 GLU A O 1
ATOM 730 N N . ALA A 1 94 ? 37.963 36.029 22.317 1.00 11.66 93 ALA A N 1
ATOM 731 C CA . ALA A 1 94 ? 39.044 35.376 23.056 1.00 12.34 93 ALA A CA 1
ATOM 732 C C . ALA A 1 94 ? 39.843 36.387 23.838 1.00 13.84 93 ALA A C 1
ATOM 733 O O . ALA A 1 94 ? 40.423 37.291 23.249 1.00 13.05 93 ALA A O 1
ATOM 735 N N . ASP A 1 95 ? 39.882 36.229 25.162 1.00 15.40 94 ASP A N 1
ATOM 736 C CA . ASP A 1 95 ? 40.726 37.083 26.005 1.00 16.86 94 ASP A CA 1
ATOM 737 C C . ASP A 1 95 ? 40.384 38.560 25.775 1.00 16.06 94 ASP A C 1
ATOM 738 O O . ASP A 1 95 ? 41.269 39.433 25.842 1.00 17.07 94 ASP A O 1
ATOM 743 N N . GLY A 1 96 ? 39.108 38.823 25.488 1.00 15.06 95 GLY A N 1
ATOM 744 C CA . GLY A 1 96 ? 38.606 40.174 25.236 1.00 14.47 95 GLY A CA 1
ATOM 745 C C . GLY A 1 96 ? 38.644 40.602 23.774 1.00 13.56 95 GLY A C 1
ATOM 746 O O . GLY A 1 96 ? 37.958 41.563 23.398 1.00 15.18 95 GLY A O 1
ATOM 747 N N . TRP A 1 97 ? 39.404 39.882 22.950 1.00 11.62 96 TRP A N 1
ATOM 748 C CA . TRP A 1 97 ? 39.557 40.214 21.531 1.00 10.14 96 TRP A CA 1
ATOM 749 C C . TRP A 1 97 ? 38.422 39.652 20.691 1.00 10.24 96 TRP A C 1
ATOM 750 O O . TRP A 1 97 ? 37.985 38.519 20.918 1.00 10.23 96 TRP A O 1
ATOM 761 N N . ALA A 1 98 ? 37.963 40.453 19.736 1.00 9.27 97 ALA A N 1
ATOM 762 C CA . ALA A 1 98 ? 37.094 39.972 18.649 1.00 9.56 97 ALA A CA 1
ATOM 763 C C . ALA A 1 98 ? 38.017 39.608 17.498 1.00 9.13 97 ALA A C 1
ATOM 764 O O . ALA A 1 98 ? 38.798 40.452 17.009 1.00 9.81 97 ALA A O 1
ATOM 766 N N . ILE A 1 99 ? 37.940 38.350 17.069 1.00 8.46 98 ILE A N 1
ATOM 767 C CA . ILE A 1 99 ? 38.740 37.887 15.959 1.00 9.69 98 ILE A CA 1
ATOM 768 C C . ILE A 1 99 ? 37.827 37.224 14.934 1.00 9.14 98 ILE A C 1
ATOM 769 O O . ILE A 1 99 ? 37.026 36.350 15.277 1.00 9.62 98 ILE A O 1
ATOM 774 N N . ASP A 1 100 ? 37.943 37.659 13.683 1.00 8.61 99 ASP A N 1
ATOM 775 C CA . ASP A 1 100 ? 37.174 37.022 12.619 1.00 8.99 99 ASP A CA 1
ATOM 776 C C . ASP A 1 100 ? 38.177 36.435 11.641 1.00 8.55 99 ASP A C 1
ATOM 777 O O . ASP A 1 100 ? 38.710 37.141 10.778 1.00 8.72 99 ASP A O 1
ATOM 782 N N . PHE A 1 101 ? 38.449 35.143 11.788 1.00 8.82 100 PHE A N 1
ATOM 783 C CA . PHE A 1 101 ? 39.440 34.499 10.917 1.00 8.26 100 PHE A CA 1
ATOM 784 C C . PHE A 1 101 ? 38.985 34.384 9.463 1.00 8.21 100 PHE A C 1
ATOM 785 O O . PHE A 1 101 ? 39.804 34.057 8.609 1.00 8.82 100 PHE A O 1
ATOM 793 N N . MET A 1 102 ? 37.696 34.628 9.192 1.00 7.59 101 MET A N 1
ATOM 794 C CA . MET A 1 102 ? 37.191 34.574 7.827 1.00 8.91 101 MET A CA 1
ATOM 795 C C . MET A 1 102 ? 37.504 35.854 7.055 1.00 8.08 101 MET A C 1
ATOM 796 O O . MET A 1 102 ? 37.324 35.893 5.845 1.00 8.48 101 MET A O 1
ATOM 801 N N . ALA A 1 103 ? 37.938 36.910 7.753 1.00 8.03 102 ALA A N 1
ATOM 802 C CA . ALA A 1 103 ? 38.007 38.223 7.113 1.00 7.99 102 ALA A CA 1
ATOM 803 C C . ALA A 1 103 ? 38.768 38.246 5.773 1.00 8.85 102 ALA A C 1
ATOM 804 O O . ALA A 1 103 ? 38.338 38.946 4.836 1.00 9.47 102 ALA A O 1
ATOM 806 N N . PRO A 1 104 ? 39.906 37.518 5.664 1.00 9.55 103 PRO A N 1
ATOM 807 C CA . PRO A 1 104 ? 40.601 37.526 4.349 1.00 11.16 103 PRO A CA 1
ATOM 808 C C . PRO A 1 104 ? 39.753 36.995 3.178 1.00 12.71 103 PRO A C 1
ATOM 809 O O . PRO A 1 104 ? 40.088 37.263 2.011 1.00 14.67 103 PRO A O 1
ATOM 813 N N . ALA A 1 105 ? 38.684 36.264 3.480 1.00 12.54 104 ALA A N 1
ATOM 814 C CA . ALA A 1 105 ? 37.800 35.705 2.467 1.00 13.20 104 ALA A CA 1
ATOM 815 C C . ALA A 1 105 ? 36.633 36.628 2.123 1.00 13.77 104 ALA A C 1
ATOM 816 O O . ALA A 1 105 ? 35.786 36.270 1.296 1.00 15.01 104 ALA A O 1
ATOM 818 N N . PHE A 1 106 ? 36.565 37.798 2.759 1.00 12.76 105 PHE A N 1
ATOM 819 C CA . PHE A 1 106 ? 35.425 38.698 2.549 1.00 13.61 105 PHE A CA 1
ATOM 820 C C . PHE A 1 106 ? 35.359 39.291 1.140 1.00 14.45 105 PHE A C 1
ATOM 821 O O . PHE A 1 106 ? 34.356 39.908 0.778 1.00 14.75 105 PHE A O 1
ATOM 829 N N . SER A 1 107 ? 36.416 39.131 0.350 1.00 15.29 106 SER A N 1
ATOM 830 C CA . SER A 1 107 ? 36.364 39.568 -1.052 1.00 17.35 106 SER A CA 1
ATOM 831 C C . SER A 1 107 ? 35.354 38.763 -1.871 1.00 17.46 106 SER A C 1
ATOM 832 O O . SER A 1 107 ? 34.787 39.271 -2.841 1.00 18.77 106 SER A O 1
ATOM 835 N N . GLU A 1 108 ? 35.148 37.505 -1.500 1.00 17.10 107 GLU A N 1
ATOM 836 C CA . GLU A 1 108 ? 34.239 36.633 -2.233 1.00 17.30 107 GLU A CA 1
ATOM 837 C C . GLU A 1 108 ? 32.815 37.002 -1.881 1.00 16.30 107 GLU A C 1
ATOM 838 O O . GLU A 1 108 ? 32.480 37.173 -0.708 1.00 17.02 107 GLU A O 1
ATOM 844 N N . GLY A 1 109 ? 31.984 37.138 -2.901 1.00 15.26 108 GLY A N 1
ATOM 845 C CA . GLY A 1 109 ? 30.568 37.390 -2.691 1.00 14.27 108 GLY A CA 1
ATOM 846 C C . GLY A 1 109 ? 30.226 38.854 -2.477 1.00 13.87 108 GLY A C 1
ATOM 847 O O . GLY A 1 109 ? 29.074 39.187 -2.214 1.00 13.24 108 GLY A O 1
ATOM 848 N N . THR A 1 110 ? 31.208 39.746 -2.608 1.00 13.52 109 THR A N 1
ATOM 849 C CA . THR A 1 110 ? 30.947 41.153 -2.303 1.00 14.42 109 THR A CA 1
ATOM 850 C C . THR A 1 110 ? 31.003 42.047 -3.544 1.00 14.81 109 THR A C 1
ATOM 851 O O . THR A 1 110 ? 30.678 43.236 -3.468 1.00 16.34 109 THR A O 1
ATOM 855 N N . ASP A 1 111 ? 31.353 41.437 -4.678 1.00 15.14 110 ASP A N 1
ATOM 856 C CA . ASP A 1 111 ? 31.292 42.058 -6.016 1.00 15.84 110 ASP A CA 1
ATOM 857 C C . ASP A 1 111 ? 31.649 43.554 -6.008 1.00 16.12 110 ASP A C 1
ATOM 858 O O . ASP A 1 111 ? 32.813 43.901 -5.803 1.00 17.07 110 ASP A O 1
ATOM 863 N N . ALA A 1 112 ? 30.655 44.422 -6.193 1.00 16.21 111 ALA A N 1
ATOM 864 C CA . ALA A 1 112 ? 30.829 45.877 -6.269 1.00 16.80 111 ALA A CA 1
ATOM 865 C C . ALA A 1 112 ? 31.565 46.500 -5.085 1.00 17.50 111 ALA A C 1
ATOM 866 O O . ALA A 1 112 ? 32.217 47.537 -5.246 1.00 18.85 111 ALA A O 1
ATOM 868 N N . LEU A 1 113 ? 31.429 45.898 -3.900 1.00 17.48 112 LEU A N 1
ATOM 869 C CA . LEU A 1 113 ? 32.052 46.419 -2.683 1.00 18.12 112 LEU A CA 1
ATOM 870 C C . LEU A 1 113 ? 33.576 46.339 -2.738 1.00 19.05 112 LEU A C 1
ATOM 871 O O . LEU A 1 113 ? 34.249 47.095 -2.043 1.00 20.21 112 LEU A O 1
ATOM 876 N N . ALA A 1 114 ? 34.109 45.416 -3.539 1.00 19.45 113 ALA A N 1
ATOM 877 C CA . ALA A 1 114 ? 35.557 45.315 -3.772 1.00 20.10 113 ALA A CA 1
ATOM 878 C C . ALA A 1 114 ? 36.283 45.320 -2.429 1.00 19.79 113 ALA A C 1
ATOM 879 O O . ALA A 1 114 ? 37.123 46.184 -2.160 1.00 21.20 113 ALA A O 1
ATOM 881 N N . VAL A 1 115 ? 35.903 44.382 -1.572 1.00 17.84 114 VAL A N 1
ATOM 882 C CA . VAL A 1 115 ? 36.487 44.304 -0.241 1.00 17.09 114 VAL A CA 1
ATOM 883 C C . VAL A 1 115 ? 37.866 43.658 -0.312 1.00 16.63 114 VAL A C 1
ATOM 884 O O . VAL A 1 115 ? 37.991 42.538 -0.819 1.00 16.84 114 VAL A O 1
ATOM 888 N N . PRO A 1 116 ? 38.903 44.369 0.182 1.00 16.18 115 PRO A N 1
ATOM 889 C CA . PRO A 1 116 ? 40.269 43.848 0.305 1.00 15.57 115 PRO A CA 1
ATOM 890 C C . PRO A 1 116 ? 40.338 42.722 1.332 1.00 14.88 115 PRO A C 1
ATOM 891 O O . PRO A 1 116 ? 39.456 42.613 2.190 1.00 14.80 115 PRO A O 1
ATOM 895 N N . ALA A 1 117 ? 41.369 41.892 1.224 1.00 13.12 116 ALA A N 1
ATOM 896 C CA . ALA A 1 117 ? 41.616 40.835 2.208 1.00 12.56 116 ALA A CA 1
ATOM 897 C C . ALA A 1 117 ? 42.572 41.364 3.275 1.00 12.15 116 ALA A C 1
ATOM 898 O O . ALA A 1 117 ? 43.746 41.631 2.984 1.00 12.48 116 ALA A O 1
ATOM 900 N N . LYS A 1 118 ? 42.078 41.537 4.503 1.00 10.76 117 LYS A N 1
ATOM 901 C CA . LYS A 1 118 ? 42.911 42.004 5.610 1.00 10.35 117 LYS A CA 1
ATOM 902 C C . LYS A 1 118 ? 42.556 41.272 6.909 1.00 10.30 117 LYS A C 1
ATOM 903 O O . LYS A 1 118 ? 41.501 40.651 7.011 1.00 10.55 117 LYS A O 1
ATOM 909 N N . MET A 1 119 ? 43.443 41.357 7.897 1.00 9.37 118 MET A N 1
ATOM 910 C CA . MET A 1 119 ? 43.155 40.789 9.209 1.00 9.31 118 MET A CA 1
ATOM 911 C C . MET A 1 119 ? 42.042 41.549 9.935 1.00 8.95 118 MET A C 1
ATOM 912 O O . MET A 1 119 ? 42.042 42.776 9.927 1.00 9.94 118 MET A O 1
ATOM 917 N N . PHE A 1 120 ? 41.141 40.811 10.601 1.00 8.33 119 PHE A N 1
ATOM 918 C CA . PHE A 1 120 ? 40.259 41.429 11.601 1.00 8.06 119 PHE A CA 1
ATOM 919 C C . PHE A 1 120 ? 40.530 40.865 13.001 1.00 7.90 119 PHE A C 1
ATOM 920 O O . PHE A 1 120 ? 40.209 39.722 13.303 1.00 8.16 119 PHE A O 1
ATOM 928 N N . GLN A 1 121 ? 41.129 41.705 13.843 1.00 8.06 120 GLN A N 1
ATOM 929 C CA . GLN A 1 121 ? 41.417 41.354 15.238 1.00 8.31 120 GLN A CA 1
ATOM 930 C C . GLN 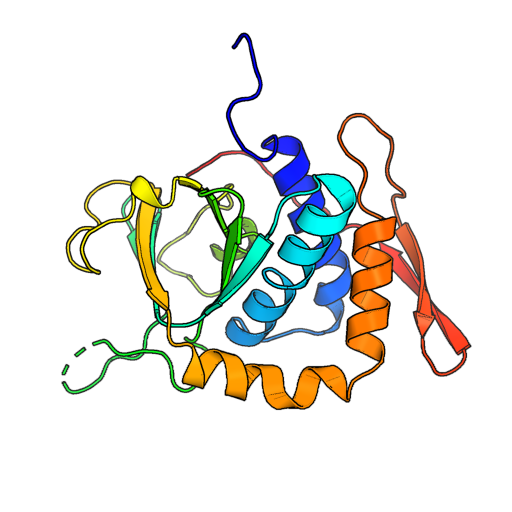A 1 121 ? 41.399 42.690 15.998 1.00 8.99 120 GLN A C 1
ATOM 931 O O . GLN A 1 121 ? 42.296 43.527 15.819 1.00 9.74 120 GLN A O 1
ATOM 937 N N . ARG A 1 122 ? 40.359 42.885 16.811 1.00 8.44 121 ARG A N 1
ATOM 938 C CA . ARG A 1 122 ? 40.157 44.173 17.501 1.00 9.61 121 ARG A CA 1
ATOM 939 C C . ARG A 1 122 ? 39.583 43.924 18.899 1.00 9.42 121 ARG A C 1
ATOM 940 O O . ARG A 1 122 ? 38.902 42.920 19.114 1.00 9.31 121 ARG A O 1
ATOM 948 N N . PRO A 1 123 ? 39.820 44.849 19.850 1.00 10.10 122 PRO A N 1
ATOM 949 C CA . PRO A 1 123 ? 39.253 44.631 21.182 1.00 10.02 122 PRO A CA 1
ATOM 950 C C . PRO A 1 123 ? 37.721 44.653 21.141 1.00 10.09 122 PRO A C 1
ATOM 951 O O . PRO A 1 123 ? 37.135 45.501 20.477 1.00 10.19 122 PRO A O 1
ATOM 955 N N . LEU A 1 124 ? 37.084 43.728 21.850 1.00 10.19 123 LEU A N 1
ATOM 956 C CA . LEU A 1 124 ? 35.618 43.764 21.938 1.00 10.48 123 LEU A CA 1
ATOM 957 C C . LEU A 1 124 ? 35.135 45.086 22.531 1.00 10.66 123 LEU A C 1
ATOM 958 O O . LEU A 1 124 ? 34.053 45.591 22.182 1.00 11.38 123 LEU A O 1
ATOM 963 N N . SER A 1 125 ? 35.954 45.652 23.422 1.00 10.93 124 SER A N 1
ATOM 964 C CA . SER A 1 125 ? 35.654 46.938 24.057 1.00 10.85 124 SER A CA 1
ATOM 965 C C . SER A 1 125 ? 35.543 48.095 23.049 1.00 11.03 124 SER A C 1
ATOM 966 O O . SER A 1 125 ? 35.015 49.153 23.367 1.00 11.72 124 SER A O 1
ATOM 969 N N . ALA A 1 126 ? 36.054 47.882 21.840 1.00 9.41 125 ALA A N 1
ATOM 970 C CA . ALA A 1 126 ? 35.969 48.862 20.761 1.00 9.08 125 ALA A CA 1
ATOM 971 C C . ALA A 1 126 ? 34.695 48.744 19.902 1.00 9.43 125 ALA A C 1
ATOM 972 O O . ALA A 1 126 ? 34.482 49.539 18.977 1.00 9.58 125 ALA A O 1
ATOM 974 N N . MET A 1 127 ? 33.854 47.757 20.203 1.00 10.07 126 MET A N 1
ATOM 975 C CA . MET A 1 127 ? 32.635 47.540 19.407 1.00 10.19 126 MET A CA 1
ATOM 976 C C . MET A 1 127 ? 31.738 48.765 19.313 1.00 10.37 126 MET A C 1
ATOM 977 O O . MET A 1 127 ? 31.507 49.471 20.305 1.00 10.54 126 MET A O 1
ATOM 982 N N . ALA A 1 128 ? 31.234 48.996 18.106 1.00 10.14 127 ALA A N 1
ATOM 983 C CA . ALA A 1 128 ? 30.262 50.057 17.840 1.00 10.61 127 ALA A CA 1
ATOM 984 C C . ALA A 1 128 ? 28.900 49.796 18.513 1.00 11.10 127 ALA A C 1
ATOM 985 O O . ALA A 1 128 ? 28.643 48.721 19.046 1.00 10.68 127 ALA A O 1
ATOM 987 N N . ALA A 1 129 ? 28.028 50.804 18.482 1.00 11.45 128 ALA A N 1
ATOM 988 C CA . ALA A 1 129 ? 26.754 50.713 19.194 1.00 11.51 128 ALA A CA 1
ATOM 989 C C . ALA A 1 129 ? 25.662 49.982 18.427 1.00 11.96 128 ALA A C 1
ATOM 990 O O . ALA A 1 129 ? 24.691 49.497 19.027 1.00 12.83 128 ALA A O 1
ATOM 992 N N . SER A 1 130 ? 25.802 49.941 17.106 1.00 11.78 129 SER A N 1
ATOM 993 C CA . SER A 1 130 ? 24.746 49.439 16.223 1.00 12.25 129 SER A CA 1
ATOM 994 C C . SER A 1 130 ? 25.270 49.428 14.802 1.00 12.70 129 SER A C 1
ATOM 995 O O . SER A 1 130 ? 26.375 49.885 14.532 1.00 12.04 129 SER A O 1
ATOM 998 N N . ILE A 1 131 ? 24.432 48.961 13.880 1.00 13.12 130 ILE A N 1
ATOM 999 C CA . ILE A 1 131 ? 24.815 48.912 12.471 1.00 14.53 130 ILE A CA 1
ATOM 1000 C C . ILE A 1 131 ? 24.792 50.313 11.859 1.00 15.12 130 ILE A C 1
ATOM 1001 O O . ILE A 1 131 ? 25.222 50.506 10.725 1.00 15.96 130 ILE A O 1
ATOM 1006 N N . ASN A 1 132 ? 24.281 51.278 12.624 1.00 15.71 131 ASN A N 1
ATOM 1007 C CA . ASN A 1 132 ? 24.243 52.681 12.208 1.00 16.65 131 ASN A CA 1
ATOM 1008 C C . ASN A 1 132 ? 25.393 53.520 12.772 1.00 16.44 131 ASN A C 1
ATOM 1009 O O . ASN A 1 132 ? 25.461 54.736 12.528 1.00 17.99 131 ASN A O 1
ATOM 1014 N N . ASP A 1 133 ? 26.292 52.867 13.512 1.00 15.45 132 ASP A N 1
ATOM 1015 C CA . ASP A 1 133 ? 27.430 53.519 14.170 1.00 14.96 132 ASP A CA 1
ATOM 1016 C C . ASP A 1 133 ? 28.748 52.990 13.567 1.00 14.34 132 ASP A C 1
ATOM 1017 O O . ASP A 1 133 ? 29.730 52.790 14.284 1.00 15.26 132 ASP A O 1
ATOM 1022 N N . LEU A 1 134 ? 28.765 52.746 12.256 1.00 13.43 133 LEU A N 1
ATOM 1023 C CA . L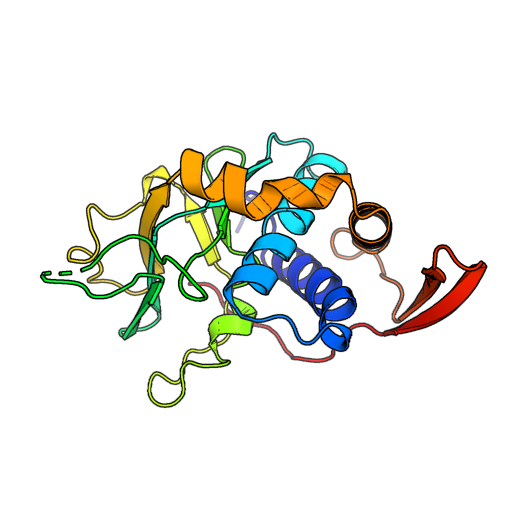EU A 1 134 ? 29.947 52.162 11.613 1.00 13.26 133 LEU A CA 1
ATOM 1024 C C . LEU A 1 134 ? 30.610 53.174 10.685 1.00 13.36 133 LEU A C 1
ATOM 1025 O O . LEU A 1 134 ? 30.795 52.938 9.485 1.00 13.69 133 LEU A O 1
ATOM 1030 N N . GLY A 1 135 ? 30.972 54.310 11.262 1.00 13.29 134 GLY A N 1
ATOM 1031 C CA . GLY A 1 135 ? 31.423 55.429 10.451 1.00 13.73 134 GLY A CA 1
ATOM 1032 C C . GLY A 1 135 ? 32.880 55.402 10.055 1.00 13.99 134 GLY A C 1
ATOM 1033 O O . GLY A 1 135 ? 33.294 56.187 9.199 1.00 14.86 134 GLY A O 1
ATOM 1034 N N . GLN A 1 136 ? 33.654 54.515 10.674 1.00 13.73 135 GLN A N 1
ATOM 1035 C CA . GLN A 1 136 ? 35.100 54.481 10.473 1.00 13.63 135 GLN A CA 1
ATOM 1036 C C . GLN A 1 136 ? 35.558 53.089 10.051 1.00 12.66 135 GLN A C 1
ATOM 1037 O O . GLN A 1 136 ? 35.066 52.086 10.574 1.00 12.22 135 GLN A O 1
ATOM 1043 N N . SER A 1 137 ? 36.498 53.028 9.109 1.00 12.20 136 SER A N 1
ATOM 1044 C CA . SER A 1 137 ? 37.058 51.740 8.694 1.00 11.48 136 SER A CA 1
ATOM 1045 C C . SER A 1 137 ? 37.580 50.979 9.915 1.00 11.30 136 SER A C 1
ATOM 1046 O O . SER A 1 137 ? 38.295 51.542 10.767 1.00 12.62 136 SER A O 1
ATOM 1049 N N . GLY A 1 138 ? 37.195 49.707 9.985 1.00 10.78 137 GLY A N 1
ATOM 1050 C CA . GLY A 1 138 ? 37.518 48.838 11.097 1.00 10.18 137 GLY A CA 1
ATOM 1051 C C . GLY A 1 138 ? 36.425 48.762 12.149 1.00 10.41 137 GLY A C 1
ATOM 1052 O O . GLY A 1 138 ? 36.471 47.897 13.026 1.00 9.98 137 GLY A O 1
ATOM 1053 N N . ASP A 1 139 ? 35.452 49.673 12.088 1.00 10.36 138 ASP A N 1
ATOM 1054 C CA . ASP A 1 139 ? 34.295 49.597 12.995 1.00 10.53 138 ASP A CA 1
ATOM 1055 C C . ASP A 1 139 ? 33.548 48.282 12.809 1.00 9.96 138 ASP A C 1
ATOM 1056 O O . ASP A 1 139 ? 33.458 47.745 11.704 1.00 9.62 138 ASP A O 1
ATOM 1061 N N . PHE A 1 140 ? 32.985 47.779 13.908 1.00 9.41 139 PHE A N 1
ATOM 1062 C CA . PHE A 1 140 ? 32.244 46.531 13.847 1.00 9.34 139 PHE A CA 1
ATOM 1063 C C . PHE A 1 140 ? 31.137 46.517 14.865 1.00 8.63 139 PHE A C 1
ATOM 1064 O O . PHE A 1 140 ? 31.204 47.200 15.894 1.00 8.44 139 PHE A O 1
ATOM 1072 N N . PHE A 1 141 ? 30.098 45.752 14.550 1.00 8.53 140 PHE A N 1
ATOM 1073 C CA . PHE A 1 141 ? 29.013 45.559 15.494 1.00 8.48 140 PHE A CA 1
ATOM 1074 C C . PHE A 1 141 ? 28.582 44.105 15.445 1.00 8.30 140 PHE A C 1
ATOM 1075 O O . PHE A 1 141 ? 28.367 43.551 14.363 1.00 8.84 140 PHE A O 1
ATOM 1083 N N . TYR A 1 142 ? 28.437 43.516 16.626 1.00 8.32 141 TYR A N 1
ATOM 1084 C CA . TYR A 1 142 ? 27.975 42.135 16.783 1.00 8.85 141 TYR A CA 1
ATOM 1085 C C . TYR A 1 142 ? 26.752 42.060 17.685 1.00 9.54 141 TYR A C 1
ATOM 1086 O O . TYR A 1 142 ? 26.697 42.734 18.734 1.00 10.73 141 TYR A O 1
ATOM 1095 N N . ARG A 1 143 ? 25.785 41.233 17.290 1.00 9.89 142 ARG A N 1
ATOM 1096 C CA . ARG A 1 143 ? 24.745 40.799 18.218 1.00 10.62 142 ARG A CA 1
ATOM 1097 C C . ARG A 1 143 ? 24.727 39.291 18.249 1.00 10.12 142 ARG A C 1
ATOM 1098 O O . ARG A 1 143 ? 24.287 38.642 17.284 1.00 10.01 142 ARG A O 1
ATOM 1106 N N . SER A 1 144 ? 25.203 38.744 19.363 1.00 10.90 143 SER A N 1
ATOM 1107 C CA . SER A 1 144 ? 25.160 37.313 19.589 1.00 11.97 143 SER A CA 1
ATOM 1108 C C . SER A 1 144 ? 23.712 36.830 19.654 1.00 12.94 143 SER A C 1
ATOM 1109 O O . SER A 1 144 ? 22.881 37.435 20.331 1.00 13.61 143 SER A O 1
ATOM 1112 N N . GLU A 1 145 ? 23.445 35.729 18.956 1.00 13.19 144 GLU A N 1
ATOM 1113 C CA . GLU A 1 145 ? 22.150 35.053 18.993 1.00 13.67 144 GLU A CA 1
ATOM 1114 C C . GLU A 1 145 ? 22.380 33.611 19.444 1.00 13.51 144 GLU A C 1
ATOM 1115 O O . GLU A 1 145 ? 22.472 32.694 18.613 1.00 12.15 144 GLU A O 1
ATOM 1121 N N . PRO A 1 146 ? 22.526 33.412 20.768 1.00 13.21 145 PRO A N 1
ATOM 1122 C CA . PRO A 1 146 ? 22.977 32.102 21.242 1.00 13.17 145 PRO A CA 1
ATOM 1123 C C . PRO A 1 146 ? 22.042 30.949 20.871 1.00 12.71 145 PRO A C 1
ATOM 1124 O O . PRO A 1 146 ? 22.502 29.833 20.617 1.00 12.12 145 PRO A O 1
ATOM 1128 N N . GLU A 1 147 ? 20.743 31.212 20.819 1.00 12.41 146 GLU A N 1
ATOM 1129 C CA . GLU A 1 147 ? 19.807 30.138 20.471 1.00 13.72 146 GLU A CA 1
ATOM 1130 C C . GLU A 1 147 ? 19.998 29.701 19.013 1.00 12.75 146 GLU A C 1
ATOM 1131 O O . GLU A 1 147 ? 20.069 28.497 18.699 1.00 13.10 146 GLU A O 1
ATOM 1137 N N . ALA A 1 148 ? 20.118 30.684 18.117 1.00 12.57 147 ALA A N 1
ATOM 1138 C CA . ALA A 1 148 ? 20.383 30.414 16.709 1.00 11.90 147 ALA A CA 1
ATOM 1139 C C . ALA A 1 148 ? 21.727 29.715 16.511 1.00 11.44 147 ALA A C 1
ATOM 1140 O O . ALA A 1 148 ? 21.825 28.769 15.727 1.00 11.70 147 ALA A O 1
ATOM 1142 N N . THR A 1 149 ? 22.745 30.177 17.232 1.00 11.11 148 THR A N 1
ATOM 1143 C CA . THR A 1 149 ? 24.073 29.570 17.137 1.00 10.88 148 THR A CA 1
ATOM 1144 C C . THR A 1 149 ? 24.025 28.106 17.546 1.00 11.06 148 THR A C 1
ATOM 1145 O O . THR A 1 149 ? 24.524 27.230 16.819 1.00 11.25 148 THR A O 1
ATOM 1149 N N . ALA A 1 150 ? 23.364 27.834 18.671 1.00 10.83 149 ALA A N 1
ATOM 1150 C CA . ALA A 1 150 ? 23.258 26.458 19.153 1.00 11.01 149 ALA A CA 1
ATOM 1151 C C . ALA A 1 150 ? 22.584 25.572 18.098 1.00 11.60 149 ALA A C 1
ATOM 1152 O O . ALA A 1 150 ? 23.066 24.475 17.794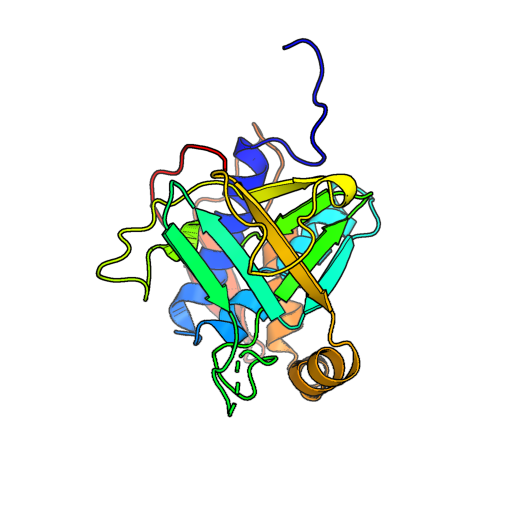 1.00 12.42 149 ALA A O 1
ATOM 1154 N N . ARG A 1 151 ? 21.479 26.053 17.536 1.00 11.72 150 ARG A N 1
ATOM 1155 C CA . ARG A 1 151 ? 20.770 25.271 16.529 1.00 12.92 150 ARG A CA 1
ATOM 1156 C C . ARG A 1 151 ? 21.603 25.048 15.266 1.00 12.57 150 ARG A C 1
ATOM 1157 O O . ARG A 1 151 ? 21.562 23.970 14.685 1.00 12.99 150 ARG A O 1
ATOM 1165 N N . ARG A 1 152 ? 22.356 26.069 14.840 1.00 12.45 151 ARG A N 1
ATOM 1166 C CA . ARG A 1 152 ? 23.176 25.940 13.640 1.00 13.05 151 ARG A CA 1
ATOM 1167 C C . ARG A 1 152 ? 24.211 24.830 13.780 1.00 13.17 151 ARG A C 1
ATOM 1168 O O . ARG A 1 152 ? 24.522 24.136 12.810 1.00 13.48 151 ARG A O 1
ATOM 1176 N N . PHE A 1 153 ? 24.734 24.675 14.993 1.00 13.28 152 PHE A N 1
ATOM 1177 C CA . PHE A 1 153 ? 25.783 23.690 15.290 1.00 13.54 152 PHE A CA 1
ATOM 1178 C C . PHE A 1 153 ? 25.251 22.343 15.782 1.00 14.98 152 PHE A C 1
ATOM 1179 O O . PHE A 1 153 ? 26.034 21.423 16.074 1.00 15.40 152 PHE A O 1
ATOM 1187 N N . ALA A 1 154 ? 23.927 22.214 15.848 1.00 16.44 153 ALA A N 1
ATOM 1188 C CA . ALA A 1 154 ? 23.295 21.076 16.538 1.00 18.23 153 ALA A CA 1
ATOM 1189 C C . ALA A 1 154 ? 23.746 19.701 16.038 1.00 19.62 153 ALA A C 1
ATOM 1190 O O . ALA A 1 154 ? 23.835 18.761 16.835 1.00 21.02 153 ALA A O 1
ATOM 1192 N N . ASP A 1 155 ? 24.050 19.591 14.748 1.00 20.25 154 ASP A N 1
ATOM 1193 C CA . ASP A 1 155 ? 24.384 18.283 14.156 1.00 21.66 154 ASP A CA 1
ATOM 1194 C C . ASP A 1 155 ? 25.886 18.066 13.998 1.00 21.84 154 ASP A C 1
ATOM 1195 O O . ASP A 1 155 ? 26.317 17.008 13.524 1.00 21.40 154 ASP A O 1
ATOM 1200 N N . TRP A 1 156 ? 26.681 19.061 14.386 1.00 21.37 155 TRP A N 1
ATOM 1201 C CA . TRP A 1 156 ? 28.133 18.986 14.192 1.00 21.65 155 TRP A CA 1
ATOM 1202 C C . TRP A 1 156 ? 28.817 17.850 14.955 1.00 23.21 155 TRP A C 1
ATOM 1203 O O . TRP A 1 156 ? 29.756 17.240 14.432 1.00 23.76 155 TRP A O 1
ATOM 1214 N N . HIS A 1 157 ? 28.358 17.582 16.178 1.00 24.94 156 HIS A N 1
ATOM 1215 C CA . HIS A 1 157 ? 28.926 16.501 17.013 1.00 26.64 156 HIS A CA 1
ATOM 1216 C C . HIS A 1 157 ? 28.758 15.104 16.386 1.00 27.32 156 HIS A C 1
ATOM 1217 O O . HIS A 1 157 ? 29.557 14.201 16.666 1.00 28.06 156 HIS A O 1
ATOM 1224 N N . LYS A 1 158 ? 27.733 14.940 15.544 1.00 27.44 157 LYS A N 1
ATOM 1225 C CA . LYS A 1 158 ? 27.450 13.670 14.848 1.00 27.75 157 LYS A CA 1
ATOM 1226 C C . LYS A 1 158 ? 28.339 13.441 13.631 1.00 27.31 157 LYS A C 1
ATOM 1227 O O . LYS A 1 158 ? 28.250 12.391 12.976 1.00 27.72 157 LYS A O 1
ATOM 1233 N N . GLN A 1 159 ? 29.147 14.438 13.288 1.00 26.46 158 GLN A N 1
ATOM 1234 C CA . GLN A 1 159 ? 29.926 14.383 12.064 1.00 25.74 158 GLN A CA 1
ATOM 1235 C C . GLN A 1 159 ? 31.398 14.258 12.429 1.00 24.92 158 GLN A C 1
ATOM 1236 O O . GLN A 1 159 ? 32.083 15.259 12.644 1.00 24.60 158 GLN A O 1
ATOM 1242 N N . ALA A 1 160 ? 31.876 13.019 12.489 1.00 23.63 159 ALA A N 1
ATOM 1243 C CA . ALA A 1 160 ? 33.237 12.725 12.952 1.00 22.30 159 ALA A CA 1
ATOM 1244 C C . ALA A 1 160 ? 34.317 13.436 12.140 1.00 21.30 159 ALA A C 1
ATOM 1245 O O . ALA A 1 160 ? 35.374 13.795 12.685 1.00 20.55 159 ALA A O 1
ATOM 1247 N N . MET A 1 161 ? 34.053 13.638 10.849 1.00 20.59 160 MET A N 1
ATOM 1248 C CA . MET A 1 161 ? 35.002 14.292 9.939 1.00 20.35 160 MET A CA 1
ATOM 1249 C C . MET A 1 161 ? 35.379 15.712 10.388 1.00 18.72 160 MET A C 1
ATOM 1250 O O . MET A 1 161 ? 36.512 16.145 10.191 1.00 19.02 160 MET A O 1
ATOM 1255 N N . ILE A 1 162 ? 34.425 16.427 10.985 1.00 16.79 161 ILE A N 1
ATOM 1256 C CA . ILE A 1 162 ? 34.674 17.793 11.445 1.00 15.16 161 ILE A CA 1
ATOM 1257 C C . ILE A 1 162 ? 35.743 17.835 12.543 1.00 14.16 161 ILE A C 1
ATOM 1258 O O . ILE A 1 162 ? 36.721 18.597 12.445 1.00 13.86 161 ILE A O 1
ATOM 1263 N N . GLY A 1 163 ? 35.572 17.008 13.570 1.00 13.81 162 GLY A N 1
ATOM 1264 C CA . GLY A 1 163 ? 36.579 16.898 14.636 1.00 13.50 162 GLY A CA 1
ATOM 1265 C C . GLY A 1 163 ? 37.923 16.441 14.090 1.00 13.70 162 GLY A C 1
ATOM 1266 O O . GLY A 1 163 ? 38.979 16.918 14.518 1.00 13.84 162 GLY A O 1
ATOM 1267 N N . ASP A 1 164 ? 37.893 15.525 13.119 1.00 13.70 163 ASP A N 1
ATOM 1268 C CA . ASP A 1 164 ? 39.132 15.076 12.481 1.00 14.26 163 ASP A CA 1
ATOM 1269 C C . ASP A 1 164 ? 39.844 16.245 11.806 1.00 14.04 163 ASP A C 1
ATOM 1270 O O . ASP A 1 164 ? 41.062 16.382 11.944 1.00 13.31 163 ASP A O 1
ATOM 1275 N N . MET A 1 165 ? 39.083 17.085 11.095 1.00 14.07 164 MET A N 1
ATOM 1276 C CA . MET A 1 165 ? 39.678 18.229 10.398 1.00 15.76 164 MET A CA 1
ATOM 1277 C C . MET A 1 165 ? 40.229 19.240 11.405 1.00 13.17 164 MET A C 1
ATOM 1278 O O . MET A 1 165 ? 41.274 19.836 11.167 1.00 12.06 164 MET A O 1
ATOM 1283 N N . ALA A 1 166 ? 39.531 19.427 12.527 1.00 11.58 165 ALA A N 1
ATOM 1284 C CA . ALA A 1 166 ? 40.010 20.354 13.569 1.00 11.68 165 ALA A CA 1
ATOM 1285 C C . ALA A 1 166 ? 41.353 19.896 14.140 1.00 11.35 165 ALA A C 1
ATOM 1286 O O . ALA A 1 166 ? 42.261 20.710 14.416 1.00 11.06 165 ALA A O 1
ATOM 1288 N N . SER A 1 167 ? 41.464 18.587 14.347 1.00 11.17 166 SER A N 1
ATOM 1289 C CA . SER A 1 167 ? 42.720 18.012 14.815 1.00 11.40 166 SER A CA 1
ATOM 1290 C C . SER A 1 167 ? 43.834 18.329 13.814 1.00 10.72 166 SER A C 1
ATOM 1291 O O . SER A 1 167 ? 44.915 18.777 14.197 1.00 11.24 166 SER A O 1
ATOM 1294 N N . VAL A 1 168 ? 43.551 18.131 12.527 1.00 10.81 167 VAL A N 1
ATOM 1295 C CA . VAL A 1 168 ? 44.550 18.416 11.494 1.00 10.93 167 VAL A CA 1
ATOM 1296 C C . VAL A 1 168 ? 44.967 19.891 11.548 1.00 10.90 167 VAL A C 1
ATOM 1297 O O . VAL A 1 168 ? 46.165 20.206 11.506 1.00 10.89 167 VAL A O 1
ATOM 1301 N N . ALA A 1 169 ? 43.973 20.772 11.678 1.00 10.10 168 ALA A N 1
ATOM 1302 C CA . ALA A 1 169 ? 44.210 22.213 11.761 1.00 10.10 168 ALA A CA 1
ATOM 1303 C C . ALA A 1 169 ? 45.151 22.562 12.908 1.00 10.31 168 ALA A C 1
ATOM 1304 O O . ALA A 1 169 ? 46.127 23.290 12.722 1.00 10.75 168 ALA A O 1
ATOM 1306 N N . ALA A 1 170 ? 44.853 22.042 14.099 1.00 9.72 169 ALA A N 1
ATOM 1307 C CA . ALA A 1 170 ? 45.674 22.355 15.277 1.00 10.43 169 ALA A CA 1
ATOM 1308 C C . ALA A 1 170 ? 47.084 21.801 15.143 1.00 10.38 169 ALA A C 1
ATOM 1309 O O . ALA A 1 170 ? 48.041 22.348 15.688 1.00 11.34 169 ALA A O 1
ATOM 1311 N N . ASN A 1 171 ? 47.214 20.702 14.420 1.00 10.39 170 ASN A N 1
ATOM 1312 C CA . ASN A 1 171 ? 48.524 20.080 14.266 1.00 12.39 170 ASN A CA 1
ATOM 1313 C C . ASN A 1 171 ? 49.362 20.644 13.115 1.00 12.24 170 ASN A C 1
ATOM 1314 O O . ASN A 1 171 ? 50.602 20.553 13.143 1.00 13.49 170 ASN A O 1
ATOM 1319 N N . TRP A 1 172 ? 48.694 21.254 12.138 1.00 11.74 171 TRP A N 1
ATOM 1320 C CA . TRP A 1 172 ? 49.345 21.918 11.001 1.00 11.92 171 TRP A CA 1
ATOM 1321 C C . TRP A 1 172 ? 49.905 23.285 11.430 1.00 11.48 171 TRP A C 1
ATOM 1322 O O . TRP A 1 172 ? 51.045 23.639 11.101 1.00 11.74 171 TRP A O 1
ATOM 1333 N N . PHE A 1 173 ? 49.082 24.060 12.137 1.00 10.57 172 PHE A N 1
ATOM 1334 C CA . PHE A 1 173 ? 49.485 25.391 12.583 1.00 10.93 172 PHE A CA 1
ATOM 1335 C C . PHE A 1 173 ? 50.713 25.354 13.489 1.00 11.42 172 PHE A C 1
ATOM 1336 O O . PHE A 1 173 ? 50.766 24.549 14.409 1.00 11.35 172 PHE A O 1
ATOM 1344 N N . ARG A 1 174 ? 51.674 26.242 13.216 1.00 11.66 173 ARG A N 1
ATOM 1345 C CA . ARG A 1 174 ? 52.830 26.500 14.085 1.00 12.41 173 ARG A CA 1
ATOM 1346 C C . ARG A 1 174 ? 52.994 28.008 14.148 1.00 11.70 173 ARG A C 1
ATOM 1347 O O . ARG A 1 174 ? 52.767 28.697 13.144 1.00 11.60 173 ARG A O 1
ATOM 1355 N N . LYS A 1 175 ? 53.400 28.520 15.304 1.00 11.17 174 LYS A N 1
ATOM 1356 C CA . LYS A 1 175 ? 53.659 29.964 15.395 1.00 12.20 174 LYS A CA 1
ATOM 1357 C C . LYS A 1 175 ? 54.897 30.319 14.575 1.00 12.79 174 LYS A C 1
ATOM 1358 O O . LYS A 1 175 ? 55.863 29.553 14.510 1.00 13.53 174 LYS A O 1
ATOM 1364 N N . SER A 1 176 ? 54.857 31.481 13.932 1.00 13.24 175 SER A N 1
ATOM 1365 C CA . SER A 1 176 ? 56.018 31.988 13.203 1.00 14.67 175 SER A CA 1
ATOM 1366 C C . SER A 1 176 ? 57.219 32.122 14.152 1.00 14.78 175 SER A C 1
ATOM 1367 O O . SER A 1 176 ? 57.046 32.474 15.318 1.00 14.40 175 SER A O 1
ATOM 1370 N N . PRO A 1 177 ? 58.444 31.853 13.658 1.00 16.11 176 PRO A N 1
ATOM 1371 C CA . PRO A 1 177 ? 58.862 31.506 12.313 1.00 17.03 176 PRO A CA 1
ATOM 1372 C C . PRO A 1 177 ? 58.957 30.005 12.016 1.00 17.69 176 PRO A C 1
ATOM 1373 O O . PRO A 1 177 ? 59.596 29.618 11.034 1.00 18.23 176 PRO A O 1
ATOM 1377 N N . LYS A 1 178 ? 58.359 29.155 12.845 1.00 18.18 177 LYS A N 1
ATOM 1378 C CA . LYS A 1 178 ? 58.544 27.716 12.648 1.00 19.71 177 LYS A CA 1
ATOM 1379 C C . LYS A 1 178 ? 57.770 27.168 11.463 1.00 19.63 177 LYS A C 1
ATOM 1380 O O . LYS A 1 178 ? 56.852 27.808 10.985 1.00 19.89 177 LYS A O 1
ATOM 1386 N N . GLN A 1 179 ? 58.195 26.075 10.841 1.00 20.49 178 GLN A N 1
ATOM 1387 C CA . GLN A 1 179 ? 58.459 26.015 9.437 1.00 19.76 178 GLN A CA 1
ATOM 1388 C C . GLN A 1 179 ? 57.254 25.040 9.345 1.00 19.38 178 GLN A C 1
ATOM 1389 O O . GLN A 1 179 ? 57.249 24.028 10.049 1.00 20.11 178 GLN A O 1
ATOM 1392 N N . MET A 1 180 ? 56.189 25.404 8.624 1.00 17.88 179 MET A N 1
ATOM 1393 C CA . MET A 1 180 ? 54.987 24.554 8.483 1.00 16.90 179 MET A CA 1
ATOM 1394 C C . MET A 1 180 ? 55.045 23.670 7.240 1.00 17.15 179 MET A C 1
ATOM 1395 O O . MET A 1 180 ? 55.644 24.049 6.227 1.00 16.95 179 MET A O 1
ATOM 1400 N N . ALA A 1 181 ? 54.419 22.496 7.299 1.00 16.84 180 ALA A N 1
ATOM 1401 C CA . ALA A 1 181 ? 54.327 21.636 6.117 1.00 17.16 180 ALA A CA 1
ATOM 1402 C C . ALA A 1 181 ? 53.608 22.343 4.973 1.00 17.14 180 ALA A C 1
ATOM 1403 O O . ALA A 1 181 ? 52.575 22.970 5.179 1.00 16.84 180 ALA A O 1
ATOM 1405 N N . ALA A 1 182 ? 54.168 22.247 3.771 1.00 17.54 181 ALA A N 1
ATOM 1406 C CA . ALA A 1 182 ? 53.557 22.824 2.575 1.00 18.22 181 ALA A CA 1
ATOM 1407 C C . ALA A 1 182 ? 52.281 22.091 2.189 1.00 18.25 181 ALA A C 1
ATOM 1408 O O . ALA A 1 182 ? 51.384 22.658 1.551 1.00 18.03 181 ALA A O 1
ATOM 1410 N N . SER A 1 183 ? 52.216 20.815 2.553 1.00 19.31 182 SER A N 1
ATOM 1411 C CA . SER A 1 183 ? 51.026 20.008 2.323 1.00 20.33 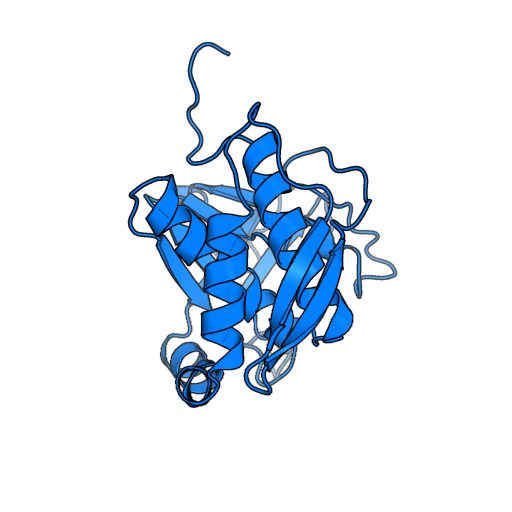182 SER A CA 1
ATOM 1412 C C . SER A 1 183 ? 51.007 18.902 3.359 1.00 21.07 182 SER A C 1
ATOM 1413 O O . SER A 1 183 ? 52.047 18.568 3.934 1.00 20.59 182 SER A O 1
ATOM 1416 N N . LEU A 1 184 ? 49.821 18.351 3.601 1.00 21.63 183 LEU A N 1
ATOM 1417 C CA . LEU A 1 184 ? 49.664 17.256 4.549 1.00 23.14 183 LEU A CA 1
ATOM 1418 C C . LEU A 1 184 ? 48.919 16.101 3.934 1.00 23.81 183 LEU A C 1
ATOM 1419 O O . LEU A 1 184 ? 48.042 16.295 3.092 1.00 23.95 183 LEU A O 1
ATOM 1424 N N . SER A 1 185 ? 49.283 14.896 4.364 1.00 24.96 184 SER A N 1
ATOM 1425 C CA . SER A 1 185 ? 48.521 13.696 4.047 1.00 26.02 184 SER A CA 1
ATOM 1426 C C . SER A 1 185 ? 47.438 13.525 5.111 1.00 26.22 184 SER A C 1
ATOM 1427 O O . SER A 1 185 ? 47.742 13.332 6.293 1.00 27.06 184 SER A O 1
ATOM 1430 N N . VAL A 1 186 ? 46.179 13.627 4.690 1.00 26.25 185 VAL A N 1
ATOM 1431 C CA . VAL A 1 186 ? 45.028 13.539 5.598 1.00 26.22 185 VAL A CA 1
ATOM 1432 C C . VAL A 1 186 ? 44.241 12.257 5.299 1.00 26.23 185 VAL A C 1
ATOM 1433 O O . VAL A 1 186 ? 43.827 12.032 4.159 1.00 25.81 185 VAL A O 1
ATOM 1437 N N . THR A 1 187 ? 44.046 11.435 6.333 1.00 26.30 186 THR A N 1
ATOM 1438 C CA . THR A 1 187 ? 43.328 10.159 6.224 1.00 26.15 186 THR A CA 1
ATOM 1439 C C . THR A 1 187 ? 41.884 10.316 6.699 1.00 25.41 186 THR A C 1
ATOM 1440 O O . THR A 1 187 ? 41.639 10.815 7.808 1.00 25.60 186 THR A O 1
ATOM 1444 N N . ASP A 1 188 ? 40.935 9.915 5.852 1.00 24.32 187 ASP A N 1
ATOM 1445 C CA . ASP A 1 188 ? 39.521 9.985 6.211 1.00 23.27 187 ASP A CA 1
ATOM 1446 C C . ASP A 1 188 ? 39.101 8.745 6.994 1.00 22.02 187 ASP A C 1
ATOM 1447 O O . ASP A 1 188 ? 39.912 7.851 7.246 1.00 21.45 187 ASP A O 1
ATOM 1452 N N . ARG A 1 189 ? 37.833 8.710 7.379 1.00 20.62 188 ARG A N 1
ATOM 1453 C CA . ARG A 1 189 ? 37.304 7.643 8.223 1.00 20.72 188 ARG A CA 1
ATOM 1454 C C . ARG A 1 189 ? 37.217 6.304 7.483 1.00 21.11 188 ARG A C 1
ATOM 1455 O O . ARG A 1 189 ? 37.171 5.253 8.118 1.00 20.21 188 ARG A O 1
ATOM 1463 N N . ASP A 1 190 ? 37.203 6.352 6.148 1.00 22.05 189 ASP A N 1
ATOM 1464 C CA . ASP A 1 190 ? 37.275 5.135 5.321 1.00 23.18 189 ASP A CA 1
ATOM 1465 C C . ASP A 1 190 ? 38.679 4.521 5.321 1.00 23.51 189 ASP A C 1
ATOM 1466 O O . ASP A 1 190 ? 38.870 3.403 4.831 1.00 23.20 189 ASP A O 1
ATOM 1471 N N . GLY A 1 191 ? 39.657 5.263 5.835 1.00 24.21 190 GLY A N 1
ATOM 1472 C CA . GLY A 1 191 ? 41.053 4.822 5.836 1.00 25.28 190 GLY A CA 1
ATOM 1473 C C . GLY A 1 191 ? 41.843 5.272 4.615 1.00 25.85 190 GLY A C 1
ATOM 1474 O O . GLY A 1 191 ? 43.003 4.881 4.455 1.00 26.53 190 GLY A O 1
ATOM 1475 N N . LYS A 1 192 ? 41.219 6.091 3.762 1.00 26.47 191 LYS A N 1
ATOM 1476 C CA . LYS A 1 192 ? 41.842 6.615 2.536 1.00 26.81 191 LYS A CA 1
ATOM 1477 C C . LYS A 1 192 ? 42.518 7.972 2.773 1.00 27.16 191 LYS A C 1
ATOM 1478 O O . LYS A 1 192 ? 41.934 8.867 3.397 1.00 27.51 191 LYS A O 1
ATOM 1480 N N . ALA A 1 193 ? 43.737 8.125 2.261 1.00 27.55 192 ALA A N 1
ATOM 1481 C CA . ALA A 1 193 ? 44.472 9.383 2.427 1.00 27.41 192 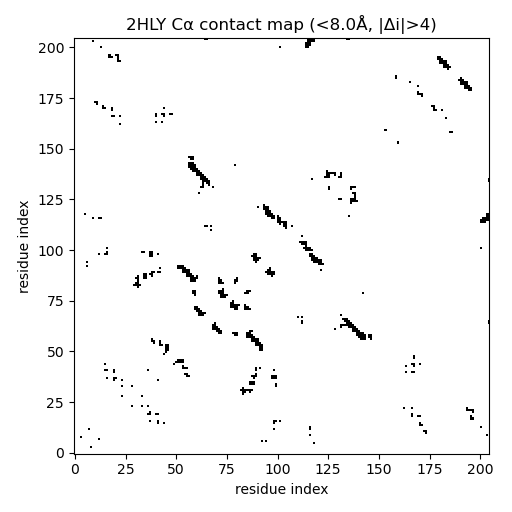ALA A CA 1
ATOM 1482 C C . ALA A 1 193 ? 44.397 10.301 1.202 1.00 27.40 192 ALA A C 1
ATOM 1483 O O . ALA A 1 193 ? 44.355 9.838 0.056 1.00 27.19 192 ALA A O 1
ATOM 1485 N N . ARG A 1 194 ? 44.356 11.609 1.465 1.00 26.94 193 ARG A N 1
ATOM 1486 C CA . ARG A 1 194 ? 44.413 12.635 0.427 1.00 27.19 193 ARG A CA 1
ATOM 1487 C C . ARG A 1 194 ? 45.491 13.667 0.797 1.00 26.00 193 ARG A C 1
ATOM 1488 O O . ARG A 1 194 ? 45.775 13.870 1.976 1.00 26.20 193 ARG A O 1
ATOM 1496 N N . THR A 1 195 ? 46.107 14.286 -0.208 1.00 25.14 194 THR A N 1
ATOM 1497 C CA . THR A 1 195 ? 47.077 15.364 0.042 1.00 24.25 194 THR A CA 1
ATOM 1498 C C . THR A 1 195 ? 46.340 16.696 0.036 1.00 22.39 194 THR A C 1
ATOM 1499 O O . THR A 1 195 ? 45.584 17.000 -0.889 1.00 22.87 194 THR A O 1
ATOM 1503 N N . VAL A 1 196 ? 46.549 17.480 1.087 1.00 20.48 195 VAL A N 1
ATOM 1504 C CA . VAL A 1 196 ? 45.931 18.799 1.179 1.00 18.08 195 VAL A CA 1
ATOM 1505 C C . VAL A 1 196 ? 47.052 19.856 1.184 1.00 16.83 195 VAL A C 1
ATOM 1506 O O . VAL A 1 196 ? 47.843 19.900 2.113 1.00 16.73 195 VAL A O 1
ATOM 1510 N N . PRO A 1 197 ? 47.145 20.675 0.118 1.00 16.12 196 PRO A N 1
ATOM 1511 C CA . PRO A 1 197 ? 48.167 21.712 0.091 1.00 15.29 196 PRO A CA 1
ATOM 1512 C C . PRO A 1 197 ? 47.711 23.000 0.754 1.00 14.74 196 PRO A C 1
ATOM 1513 O O . PRO A 1 197 ? 46.514 23.291 0.788 1.00 14.44 196 PRO A O 1
ATOM 1517 N N . LEU A 1 198 ? 48.657 23.781 1.258 1.00 14.48 197 LEU A N 1
ATOM 1518 C CA . LEU A 1 198 ? 48.310 25.130 1.697 1.00 14.18 197 LEU A CA 1
ATOM 1519 C C . LEU A 1 198 ? 47.893 25.958 0.489 1.00 14.21 197 LEU A C 1
ATOM 1520 O O . LEU A 1 198 ? 48.537 25.892 -0.565 1.00 14.93 197 LEU A O 1
ATOM 1525 N N . THR A 1 199 ? 46.804 26.710 0.619 1.00 13.78 198 THR A N 1
ATOM 1526 C CA . THR A 1 199 ? 46.385 27.622 -0.452 1.00 13.74 198 THR A CA 1
ATOM 1527 C C . THR A 1 199 ? 47.403 28.773 -0.586 1.00 13.80 198 THR A C 1
ATOM 1528 O O . THR A 1 199 ? 48.222 28.997 0.308 1.00 14.11 198 THR A O 1
ATOM 1532 N N . GLY A 1 200 ? 47.347 29.504 -1.700 1.00 14.07 199 GLY A N 1
ATOM 1533 C CA . GLY A 1 200 ? 48.482 30.346 -2.095 1.00 14.36 199 GLY A CA 1
ATOM 1534 C C . GLY A 1 200 ? 48.311 31.847 -2.259 1.00 14.45 199 GLY A C 1
ATOM 1535 O O . GLY A 1 200 ? 49.085 32.469 -2.978 1.00 14.13 199 GLY A O 1
ATOM 1536 N N . GLU A 1 201 ? 47.326 32.447 -1.588 1.00 15.41 200 GLU A N 1
ATOM 1537 C CA . GLU A 1 201 ? 47.134 33.907 -1.681 1.00 16.47 200 GLU A CA 1
ATOM 1538 C C . GLU A 1 201 ? 48.203 34.642 -0.868 1.00 15.81 200 GLU A C 1
ATOM 1539 O O . GLU A 1 201 ? 48.627 34.161 0.182 1.00 16.06 200 GLU A O 1
ATOM 1545 N N . MET A 1 202 ? 48.649 35.788 -1.379 1.00 15.02 201 MET A N 1
ATOM 1546 C CA . MET A 1 202 ? 49.514 36.698 -0.636 1.00 15.02 201 MET A CA 1
ATOM 1547 C C . MET A 1 202 ? 48.607 37.533 0.250 1.00 14.39 201 MET A C 1
ATOM 1548 O O . MET A 1 202 ? 47.619 38.093 -0.231 1.00 14.87 201 MET A O 1
ATOM 1553 N N . LEU A 1 203 ? 48.956 37.624 1.535 1.00 13.05 202 LEU A N 1
ATOM 1554 C CA . LEU A 1 203 ? 48.074 38.234 2.537 1.00 12.73 202 LEU A CA 1
ATOM 1555 C C . LEU A 1 203 ? 48.781 39.308 3.337 1.00 12.77 202 LEU A C 1
ATOM 1556 O O . LEU A 1 203 ? 49.799 39.038 3.982 1.00 11.95 202 LEU A O 1
ATOM 1561 N N . THR A 1 204 ? 48.218 40.519 3.310 1.00 13.22 203 THR A N 1
ATOM 1562 C CA . THR A 1 204 ? 48.776 41.667 4.015 1.00 14.33 203 THR A CA 1
ATOM 1563 C C . THR A 1 204 ? 47.653 42.567 4.529 1.00 13.77 203 THR A C 1
ATOM 1564 O O . THR A 1 204 ? 46.555 42.574 3.968 1.00 14.34 203 THR A O 1
ATOM 1568 N N . GLY A 1 205 ? 47.949 43.335 5.569 1.00 13.03 204 GLY A N 1
ATOM 1569 C CA . GLY A 1 205 ? 47.043 44.387 6.031 1.00 12.76 204 GLY A CA 1
ATOM 1570 C C . GLY A 1 205 ? 46.165 43.999 7.207 1.00 12.22 204 GLY A C 1
ATOM 1571 O O . GLY A 1 205 ? 45.922 42.816 7.464 1.00 11.93 204 GLY A O 1
ATOM 1572 N N . ALA A 1 206 ? 45.697 45.021 7.920 1.00 11.86 205 ALA A N 1
ATOM 1573 C CA . ALA A 1 206 ? 44.798 44.840 9.060 1.00 12.01 205 ALA A CA 1
ATOM 1574 C C . ALA A 1 206 ? 43.725 45.918 9.090 1.00 12.20 205 ALA A C 1
ATOM 1575 O O . ALA A 1 206 ? 44.011 47.106 8.849 1.00 12.84 205 ALA A O 1
ATOM 1577 N N . TRP A 1 207 ? 42.495 45.501 9.371 1.00 11.92 206 TRP A N 1
ATOM 1578 C CA . TRP A 1 207 ? 41.375 46.442 9.557 1.00 13.17 206 TRP A CA 1
ATOM 1579 C C . TRP A 1 207 ? 41.468 47.152 10.888 1.00 14.09 206 TRP A C 1
ATOM 1580 O O . TRP A 1 207 ? 40.996 48.287 11.026 1.00 14.98 206 TRP A O 1
#

B-factor: mean 17.94, std 8.92, range [6.97, 64.98]

InterPro domains:
  IPR018599 Protein of unknown function DUF2026 [PF09641] (4-202)
  IPR023107 Atu2299-like domain superfamily [G3DSA:3.10.550.10] (1-202)
  IPR038765 Papain-like cysteine peptidase superfamily [SSF54001] (1-202)

Organism: Agrobacterium fabrum (strain C58 / ATCC 33970) (NCBI:txid176299)

Nearest PDB structures (foldseek):
  2hly-assembly1_A  TM=1.005E+00  e=1.375E-45  Agrobacterium fabrum str. C58
  6s7t-assembly1_A  TM=3.359E-01  e=7.678E+00  Homo sapiens

CATH classification: 3.10.550.10

Sequence (205 aa):
GYFEGMLIKQTDYFRIYRVINSLLISQNADPASASMYFSSTFGAFILQQHYKVKAVPKGGLAAYNLGGTVLLFADHREYVTGAGENFHCWVEADGWAIDFMAPAFSEGTDALAVPAKMFQRPLSAMAASINDLGQSGDFFYRSEPEATARRFADWHKQAMIGDMASVAANWFRKSPKQMAASLSVTDRDGKARTVPLTGEMLTGAW

Foldseek 3Di:
DPDDPFLADQVLLVLLLLLQCLLCVVVPDFQAVSQVSSQVLVQLLCCLPRVWRKDKFKWWKWFQAPNDIDTLADDDCGGTDPPRSIHIWMAIPQKTFRSCQQVVCPPPVVVNGHRAGQIGGNVQEADDNVRRGDHNHMHDDTDPVVVCVVCVCVVVDVVSVLSSVVSNVQRDGPPDPGDQWDWRADPVRDTDIGGRDDDDYDHHD

Radius of gyration: 16.68 Å; Cα contacts (8 Å, |Δi|>4): 362; chains: 1; bounding box: 49×51×33 Å

Solvent-accessible surface area: 10499 Å² total; per-residue (Å²): 120,219,178,91,49,67,20,0,95,64,67,4,0,14,49,0,8,53,0,0,25,3,6,11,110,103,80,140,36,47,67,2,34,15,0,9,14,6,0,30,3,0,2,66,0,0,70,101,56,35,172,22,178,4,72,43,69,0,0,3,0,0,0,7,3,54,60,43,64,20,44,19,8,31,137,128,198,126,43,25,6,90,34,108,64,1,0,0,0,0,31,2,104,47,49,0,0,1,0,15,0,3,12,5,53,134,78,13,124,96,66,80,5,61,20,61,5,0,9,57,54,46,112,40,74,10,83,38,44,140,68,13,78,130,56,0,27,0,27,12,92,46,43,78,110,34,18,65,187,70,38,56,76,44,152,142,78,48,68,13,46,44,8,16,55,29,0,11,108,4,2,100,78,32,118,117,115,39,42,79,47,50,88,10,81,61,169,135,56,56,68,98,98,14,82,46,37,79,88,173,20,95,28,52,39

Secondary structure (DSSP, 8-state):
--S--SSS-HHHHHHHHHHHHHHHGGG---HHHHHHHHHHHHHHHHHHHH---EEEEEEEEEEEETTEEEEESB----B--SSTT-EEEEEETTEEEETTGGGTTTT-GGG-----BEEEEGGG--SSTT---STT-EEEEE-HHHHHHHTTTGGG-HHHHHHHHHHHHH---TTS---SEEEEE-TTS-EEEEEPP------B-